Protein AF-A0A3A2Z561-F1 (afdb_monomer_lite)

pLDDT: mean 71.01, std 21.0, range [31.91, 98.44]

Structure (mmCIF, N/CA/C/O backbone):
data_AF-A0A3A2Z561-F1
#
_entry.id   AF-A0A3A2Z561-F1
#
loop_
_atom_site.group_PDB
_atom_site.id
_atom_site.type_symbol
_atom_site.label_atom_id
_atom_site.label_alt_id
_atom_site.label_comp_id
_atom_site.label_asym_id
_atom_site.label_entity_id
_atom_site.label_seq_id
_atom_site.pdbx_PDB_ins_code
_atom_site.Cartn_x
_atom_site.Cartn_y
_atom_site.Cartn_z
_atom_site.occupancy
_atom_site.B_iso_or_equiv
_atom_site.auth_seq_id
_atom_site.auth_comp_id
_atom_site.auth_asym_id
_atom_site.auth_atom_id
_atom_site.pdbx_PDB_model_num
ATOM 1 N N . MET A 1 1 ? -22.718 29.347 73.010 1.00 47.69 1 MET A N 1
ATOM 2 C CA . MET A 1 1 ? -23.600 29.916 71.977 1.00 47.69 1 MET A CA 1
ATOM 3 C C . MET A 1 1 ? -22.669 30.389 70.888 1.00 47.69 1 MET A C 1
ATOM 5 O O . MET A 1 1 ? -21.707 31.046 71.258 1.00 47.69 1 MET A O 1
ATOM 9 N N . GLU A 1 2 ? -22.924 29.950 69.649 1.00 48.81 2 GLU A N 1
ATOM 10 C CA . GLU A 1 2 ? -22.165 30.276 68.422 1.00 48.81 2 GLU A CA 1
ATOM 11 C C . GLU A 1 2 ? -20.767 29.603 68.394 1.00 48.81 2 GLU A C 1
ATOM 13 O O . GLU A 1 2 ? -20.064 29.576 69.391 1.00 48.81 2 GLU A O 1
ATOM 18 N N . ASP A 1 3 ? -20.340 28.844 67.384 1.00 44.88 3 ASP A N 1
ATOM 19 C CA . ASP A 1 3 ? -20.580 28.943 65.950 1.00 44.88 3 ASP A CA 1
ATOM 20 C C . ASP A 1 3 ? -20.851 27.570 65.320 1.00 44.88 3 ASP A C 1
ATOM 22 O O . ASP A 1 3 ? -20.056 26.630 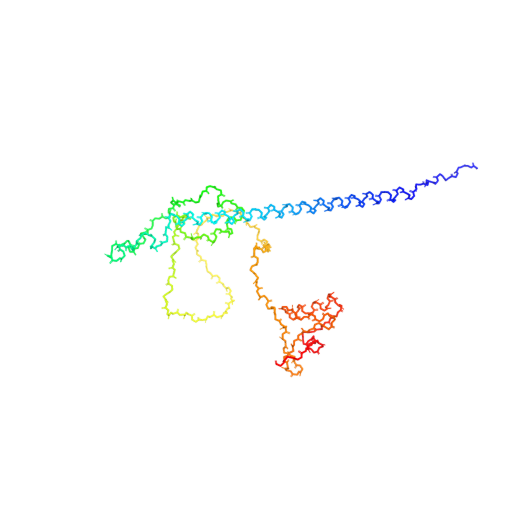65.402 1.00 44.88 3 ASP A O 1
ATOM 26 N N . ALA A 1 4 ? -22.009 27.471 64.674 1.00 50.28 4 ALA A N 1
ATOM 27 C CA . ALA A 1 4 ? -22.409 26.335 63.871 1.00 50.28 4 ALA A CA 1
ATOM 28 C C . ALA A 1 4 ? -21.692 26.376 62.514 1.00 50.28 4 ALA A C 1
ATOM 30 O O . ALA A 1 4 ? -21.847 27.313 61.738 1.00 50.28 4 ALA A O 1
ATOM 31 N N . GLU A 1 5 ? -20.926 25.321 62.245 1.00 51.75 5 GLU A N 1
ATOM 32 C CA . GLU A 1 5 ? -20.998 24.549 61.003 1.00 51.75 5 GLU A CA 1
ATOM 33 C C . GLU A 1 5 ? -21.245 25.375 59.725 1.00 51.75 5 GLU A C 1
ATOM 35 O O . GLU A 1 5 ? -22.331 25.384 59.144 1.00 51.75 5 GLU A O 1
ATOM 40 N N . MET A 1 6 ? -20.190 26.037 59.243 1.00 48.16 6 MET A N 1
ATOM 41 C CA . MET A 1 6 ? -20.135 26.601 57.894 1.00 48.16 6 MET A CA 1
ATOM 42 C C . MET A 1 6 ? -20.039 25.447 56.882 1.00 48.16 6 MET A C 1
ATOM 44 O O . MET A 1 6 ? -18.980 25.121 56.344 1.00 48.16 6 MET A O 1
ATOM 48 N N . ARG A 1 7 ? -21.162 24.754 56.684 1.00 50.62 7 ARG A N 1
ATOM 49 C CA . ARG A 1 7 ? -21.305 23.652 55.737 1.00 50.62 7 ARG A CA 1
ATOM 50 C C . ARG A 1 7 ? -21.268 24.243 54.332 1.00 50.62 7 ARG A C 1
ATOM 52 O O . ARG A 1 7 ? -22.223 24.867 53.878 1.00 50.62 7 ARG A O 1
ATOM 59 N N . GLN A 1 8 ? -20.122 24.088 53.677 1.00 52.84 8 GLN A N 1
ATOM 60 C CA . GLN A 1 8 ? -19.894 24.483 52.293 1.00 52.84 8 GLN A CA 1
ATOM 61 C C . GLN A 1 8 ? -20.957 23.840 51.395 1.00 52.84 8 GLN A C 1
ATOM 63 O O . GLN A 1 8 ? -20.946 22.635 51.151 1.00 52.84 8 GLN A O 1
ATOM 68 N N . VAL A 1 9 ? -21.892 24.651 50.905 1.00 52.12 9 VAL A N 1
ATOM 69 C CA . VAL A 1 9 ? -22.793 24.278 49.814 1.00 52.12 9 VAL A CA 1
ATOM 70 C C . VAL A 1 9 ? -22.017 24.485 48.512 1.00 52.12 9 VAL A C 1
ATOM 72 O O . VAL A 1 9 ? -22.242 25.445 47.778 1.00 52.12 9 VAL A O 1
ATOM 75 N N . GLU A 1 10 ? -21.033 23.625 48.240 1.00 56.44 10 GLU A N 1
ATOM 76 C CA . GLU A 1 10 ? -20.479 23.528 46.889 1.00 56.44 10 GLU A CA 1
ATOM 77 C C . GLU A 1 10 ? -21.526 22.863 45.991 1.00 56.44 10 GLU A C 1
ATOM 79 O O . GLU A 1 10 ? -21.980 21.743 46.214 1.00 56.44 10 GLU A O 1
ATOM 84 N N . SER A 1 11 ? -22.010 23.645 45.027 1.00 58.84 11 SER A N 1
ATOM 85 C CA . SER A 1 11 ? -23.238 23.384 44.284 1.00 58.84 11 SER A CA 1
ATOM 86 C C . SER A 1 11 ? -23.106 22.207 43.301 1.00 58.84 11 SER A C 1
ATOM 88 O O . SER A 1 11 ? -22.155 22.210 42.512 1.00 58.84 11 SER A O 1
ATOM 90 N N . PRO A 1 12 ? -24.111 21.314 43.198 1.00 62.38 12 PRO A N 1
ATOM 91 C CA . PRO A 1 12 ? -24.125 20.186 42.253 1.00 62.38 12 PRO A CA 1
ATOM 92 C C . PRO A 1 12 ? -24.027 20.612 40.776 1.00 62.38 12 PRO A C 1
ATOM 94 O O . PRO A 1 12 ? -23.633 19.824 39.926 1.00 62.38 12 PRO A O 1
ATOM 97 N N . VAL A 1 13 ? -24.336 21.876 40.464 1.00 64.50 13 VAL A N 1
ATOM 98 C CA . VAL A 1 13 ? -24.252 22.459 39.113 1.00 64.50 13 VAL A CA 1
ATOM 99 C C . VAL A 1 13 ? -22.813 22.479 38.581 1.00 64.50 13 VAL A C 1
ATOM 101 O O . VAL A 1 13 ? -22.586 22.160 37.418 1.00 64.50 13 VAL A O 1
ATOM 104 N N . ARG A 1 14 ? -21.825 22.768 39.440 1.00 72.12 14 ARG A N 1
ATOM 105 C CA . ARG A 1 14 ? -20.405 22.792 39.045 1.00 72.12 14 ARG A CA 1
ATOM 106 C C . ARG A 1 14 ? -19.889 21.408 38.660 1.00 72.12 14 ARG A C 1
ATOM 108 O O . ARG A 1 14 ? -19.040 21.300 37.781 1.00 72.12 14 ARG A O 1
ATOM 115 N N . ASP A 1 15 ? -20.425 20.370 39.290 1.00 80.06 15 ASP A N 1
ATOM 116 C CA . ASP A 1 15 ? -20.028 18.985 39.046 1.00 80.06 15 ASP A CA 1
ATOM 117 C C . ASP A 1 15 ? -20.589 18.473 37.706 1.00 80.06 15 ASP A C 1
ATOM 119 O O . ASP A 1 15 ? -19.896 17.805 36.937 1.00 80.06 15 ASP A O 1
ATOM 123 N N . VAL A 1 16 ? -21.811 18.891 37.345 1.00 86.50 16 VAL A N 1
ATOM 124 C CA . VAL A 1 16 ? -22.398 18.609 36.022 1.00 86.50 16 VAL A CA 1
ATOM 125 C C . VAL A 1 16 ? -21.623 19.313 34.905 1.00 86.50 16 VAL A C 1
ATOM 127 O O . VAL A 1 16 ? -21.340 18.701 33.872 1.00 86.50 16 VAL A O 1
ATOM 130 N N . ASP A 1 17 ? -21.231 20.572 35.109 1.00 90.44 17 ASP A N 1
ATOM 131 C CA . ASP A 1 17 ? -20.421 21.315 34.140 1.00 90.44 17 ASP A CA 1
ATOM 132 C C . ASP A 1 17 ? -19.013 20.719 33.997 1.00 90.44 17 ASP A C 1
ATOM 134 O O . ASP A 1 17 ? -18.519 20.568 32.877 1.00 90.44 17 ASP A O 1
ATOM 138 N N . ALA A 1 18 ? -18.388 20.293 35.099 1.00 91.38 18 ALA A N 1
ATOM 139 C CA . ALA A 1 18 ? -17.105 19.594 35.079 1.00 91.38 18 ALA A CA 1
ATOM 140 C C . ALA A 1 18 ? -17.196 18.245 34.343 1.00 91.38 18 ALA A C 1
ATOM 142 O O . ALA A 1 18 ? -16.365 17.953 33.479 1.00 91.38 18 ALA A O 1
ATOM 143 N N . ALA A 1 19 ? -18.240 17.453 34.603 1.00 92.38 19 ALA A N 1
ATOM 144 C CA . ALA A 1 19 ? -18.495 16.198 33.897 1.00 92.38 19 ALA A CA 1
ATOM 145 C C . ALA A 1 19 ? -18.749 16.424 32.397 1.00 92.38 19 ALA A C 1
ATOM 147 O O . ALA A 1 19 ? -18.248 15.676 31.549 1.00 92.38 19 ALA A O 1
ATOM 148 N N . ARG A 1 20 ? -19.475 17.491 32.041 1.00 94.12 20 ARG A N 1
ATOM 149 C CA . ARG A 1 20 ? -19.716 17.883 30.648 1.00 94.12 20 ARG A CA 1
ATOM 150 C C . ARG A 1 20 ? -18.426 18.307 29.950 1.00 94.12 20 ARG A C 1
ATOM 152 O O . ARG A 1 20 ? -18.174 17.854 28.834 1.00 94.12 20 ARG A O 1
ATOM 159 N N . LEU A 1 21 ? -17.590 19.119 30.598 1.00 95.88 21 LEU A N 1
ATOM 160 C CA . LEU A 1 21 ? -16.276 19.513 30.082 1.00 95.88 21 LEU A CA 1
ATOM 161 C C . LEU A 1 21 ? -15.362 18.301 29.892 1.00 95.88 21 LEU A C 1
ATOM 163 O O . LEU A 1 21 ? -14.702 18.194 28.858 1.00 95.88 21 LEU A O 1
ATOM 167 N N . GLN A 1 22 ? -15.369 17.354 30.833 1.00 95.56 22 GLN A N 1
ATOM 168 C CA . GLN A 1 22 ? -14.603 16.118 30.709 1.00 95.56 22 GLN A CA 1
ATOM 169 C C . GLN A 1 22 ? -15.107 15.252 29.550 1.00 95.56 22 GLN A C 1
ATOM 171 O O . GLN A 1 22 ? -14.302 14.703 28.799 1.00 95.56 22 GLN A O 1
ATOM 176 N N . SER A 1 23 ? -16.424 15.164 29.354 1.00 96.44 23 SER A N 1
ATOM 177 C CA . SER A 1 23 ? -17.020 14.454 28.220 1.00 96.44 23 SER A CA 1
ATOM 178 C C . SER A 1 23 ? -16.620 15.086 26.884 1.00 96.44 23 SER A C 1
ATOM 180 O O . SER A 1 23 ? -16.131 14.389 25.997 1.00 96.44 23 SER A O 1
ATOM 182 N N . ILE A 1 24 ? -16.710 16.416 26.762 1.00 97.44 24 ILE A N 1
ATOM 183 C CA . ILE A 1 24 ? -16.266 17.147 25.564 1.00 97.44 24 ILE A CA 1
ATOM 184 C C . ILE A 1 24 ? -14.773 16.913 25.320 1.00 97.44 24 ILE A C 1
ATOM 186 O O . ILE A 1 24 ? -14.376 16.603 24.198 1.00 97.44 24 ILE A O 1
ATOM 190 N N . ARG A 1 25 ? -13.943 16.998 26.365 1.00 97.44 25 ARG A N 1
ATOM 191 C CA . ARG A 1 25 ? -12.504 16.730 26.272 1.00 97.44 25 ARG A CA 1
ATOM 192 C C . ARG A 1 25 ? -12.230 15.310 25.781 1.00 97.44 25 ARG A C 1
ATOM 194 O O . ARG A 1 25 ? -11.401 15.130 24.892 1.00 97.44 25 ARG A O 1
ATOM 201 N N . ASN A 1 26 ? -12.947 14.320 26.311 1.00 97.81 26 ASN A N 1
ATOM 202 C CA . ASN A 1 26 ? -12.833 12.930 25.883 1.00 97.81 26 ASN A CA 1
ATOM 203 C C . ASN A 1 26 ? -13.223 12.777 24.408 1.00 97.81 26 ASN A C 1
ATOM 205 O O . ASN A 1 26 ? -12.473 12.174 23.645 1.00 97.81 26 ASN A O 1
ATOM 209 N N . VAL A 1 27 ? -14.340 13.371 23.977 1.00 98.06 27 VAL A N 1
ATOM 210 C CA . VAL A 1 27 ? -14.773 13.333 22.572 1.00 98.06 27 VAL A CA 1
ATOM 211 C C . VAL A 1 27 ? -13.713 13.957 21.670 1.00 98.06 27 VAL A C 1
ATOM 213 O O . VAL A 1 27 ? -13.250 13.298 20.743 1.00 98.06 27 VAL A O 1
ATOM 216 N N . VAL A 1 28 ? -13.252 15.172 21.971 1.00 98.19 28 VAL A N 1
ATOM 217 C CA . VAL A 1 28 ? -12.212 15.852 21.183 1.00 98.19 28 VAL A CA 1
ATOM 218 C C . VAL A 1 28 ? -10.942 15.004 21.107 1.00 98.19 28 VAL A C 1
ATOM 220 O O . VAL A 1 28 ? -10.397 14.803 20.023 1.00 98.19 28 VAL A O 1
ATOM 223 N N . GLN A 1 29 ? -10.502 14.429 22.227 1.00 98.12 29 GLN A N 1
ATOM 224 C CA . GLN A 1 29 ? -9.310 13.589 22.252 1.00 98.12 29 GLN A CA 1
ATOM 225 C C . GLN A 1 29 ? -9.480 12.304 21.433 1.00 98.12 29 GLN A C 1
ATOM 227 O O . GLN A 1 29 ? -8.559 11.914 20.712 1.00 98.12 29 GLN A O 1
ATOM 232 N N . THR A 1 30 ? -10.650 11.663 21.493 1.00 98.06 30 THR A N 1
ATOM 233 C CA . THR A 1 30 ? -10.938 10.479 20.669 1.00 98.06 30 THR A CA 1
ATOM 234 C C . THR A 1 30 ? -10.974 10.813 19.181 1.00 98.06 30 THR A C 1
ATOM 236 O O . THR A 1 30 ? -10.394 10.068 18.396 1.00 98.06 30 THR A O 1
ATOM 239 N N . GLN A 1 31 ? -11.565 11.948 18.791 1.00 98.31 31 GLN A N 1
ATOM 240 C CA . GLN A 1 31 ? -11.631 12.371 17.391 1.00 98.31 31 GLN A CA 1
ATOM 241 C C . GLN A 1 31 ? -10.248 12.707 16.831 1.00 98.31 31 GLN A C 1
ATOM 243 O O . GLN A 1 31 ? -9.894 12.228 15.760 1.00 98.31 31 GLN A O 1
ATOM 248 N N . ILE A 1 32 ? -9.418 13.440 17.580 1.00 98.31 32 ILE A N 1
ATOM 249 C CA . ILE A 1 32 ? -8.037 13.730 17.162 1.00 98.31 32 ILE A CA 1
ATOM 250 C C . ILE A 1 32 ? -7.222 12.435 17.058 1.00 98.31 32 ILE A C 1
ATOM 252 O O . ILE A 1 32 ? -6.492 12.238 16.091 1.00 98.31 32 ILE A O 1
ATOM 256 N N . SER A 1 33 ? -7.365 11.520 18.021 1.00 98.44 33 SER A N 1
ATOM 257 C CA . SER A 1 33 ? -6.664 10.229 17.985 1.00 98.44 33 SER A CA 1
ATOM 258 C C . SER A 1 33 ? -7.083 9.387 16.777 1.00 98.44 33 SER A C 1
ATOM 260 O O . SER A 1 33 ? -6.235 8.773 16.129 1.00 98.44 33 SER A O 1
ATOM 262 N N . LEU A 1 34 ? -8.380 9.376 16.452 1.00 98.31 34 LEU A N 1
ATOM 263 C CA . LEU A 1 34 ? -8.907 8.711 15.264 1.00 98.31 34 LEU A CA 1
ATOM 264 C C . LEU A 1 34 ? -8.340 9.334 13.986 1.00 98.31 34 LEU A C 1
ATOM 266 O O . LEU A 1 34 ? -7.858 8.600 13.126 1.00 98.31 34 LEU A O 1
ATOM 270 N N . GLU A 1 35 ? -8.338 10.662 13.885 1.00 98.44 35 GLU A N 1
ATOM 271 C CA . GLU A 1 35 ? -7.798 11.375 12.727 1.00 98.44 35 GLU A CA 1
ATOM 272 C C . GLU A 1 35 ? -6.314 11.051 12.523 1.00 98.44 35 GLU A C 1
ATOM 274 O O . GLU A 1 35 ? -5.897 10.701 11.421 1.00 98.44 35 GLU A O 1
ATOM 279 N N . ILE A 1 36 ? -5.520 11.040 13.598 1.00 98.25 36 ILE A N 1
ATOM 280 C CA . ILE A 1 36 ? -4.108 10.642 13.544 1.00 98.25 36 ILE A CA 1
ATOM 281 C C . ILE A 1 36 ? -3.968 9.215 12.994 1.00 98.25 36 ILE A C 1
ATOM 283 O O . ILE A 1 36 ? -3.137 8.976 12.114 1.00 98.25 36 ILE A O 1
ATOM 287 N N . LEU A 1 37 ? -4.767 8.256 13.473 1.00 98.38 37 LEU A N 1
ATOM 288 C CA . LEU A 1 37 ? -4.720 6.872 12.983 1.00 98.38 37 LEU A CA 1
ATOM 289 C C . LEU A 1 37 ? -5.088 6.772 11.498 1.00 98.38 37 LEU A C 1
ATOM 291 O O . LEU A 1 37 ? -4.430 6.047 10.746 1.00 98.38 37 LEU A O 1
ATOM 295 N N . LEU A 1 38 ? -6.117 7.502 11.067 1.00 98.25 38 LEU A N 1
ATOM 296 C CA . LEU A 1 38 ? -6.538 7.533 9.670 1.00 98.25 38 LEU A CA 1
ATOM 297 C C . LEU A 1 38 ? -5.474 8.174 8.778 1.00 98.25 38 LEU A C 1
ATOM 299 O O . LEU A 1 38 ? -5.199 7.635 7.709 1.00 98.25 38 LEU A O 1
ATOM 303 N N . LYS A 1 39 ? -4.794 9.227 9.240 1.00 98.44 39 LYS A N 1
ATOM 304 C CA . LYS A 1 39 ? -3.689 9.859 8.505 1.00 98.44 39 LYS A CA 1
ATOM 305 C C . LYS A 1 39 ? -2.490 8.936 8.340 1.00 98.44 39 LYS A C 1
ATOM 307 O O . LYS A 1 39 ? -1.950 8.828 7.243 1.00 98.44 39 LYS A O 1
ATOM 312 N N . HIS A 1 40 ? -2.118 8.183 9.375 1.00 98.25 40 HIS A N 1
ATOM 313 C CA . HIS A 1 40 ? -1.080 7.156 9.237 1.00 98.25 40 HIS A CA 1
ATOM 314 C C . HIS A 1 40 ? -1.490 6.063 8.243 1.00 98.25 40 HIS A C 1
ATOM 316 O O . HIS A 1 40 ? -0.657 5.582 7.476 1.00 98.25 40 HIS A O 1
ATOM 322 N N . LYS A 1 41 ? -2.772 5.670 8.231 1.00 97.69 41 LYS A N 1
ATOM 323 C CA . LYS A 1 41 ? -3.296 4.709 7.253 1.00 97.69 41 LYS A CA 1
ATOM 324 C C . LYS A 1 41 ? -3.263 5.273 5.830 1.00 97.69 41 LYS A C 1
ATOM 326 O O . LYS A 1 41 ? -2.886 4.544 4.919 1.00 97.69 41 LYS A O 1
ATOM 331 N N . GLU A 1 42 ? -3.637 6.533 5.643 1.00 97.94 42 GLU A N 1
ATOM 332 C CA . GLU A 1 42 ? -3.601 7.230 4.356 1.00 97.94 42 GLU A CA 1
ATOM 333 C C . GLU A 1 42 ? -2.173 7.299 3.807 1.00 97.94 42 GLU A C 1
ATOM 335 O O . GLU A 1 42 ? -1.925 6.802 2.711 1.00 97.94 42 GLU A O 1
ATOM 340 N N . LEU A 1 43 ? -1.217 7.790 4.606 1.00 97.06 43 LEU A N 1
ATOM 341 C CA . LEU A 1 43 ? 0.206 7.825 4.243 1.00 97.06 43 LEU A CA 1
ATOM 342 C C . LEU A 1 43 ? 0.718 6.439 3.840 1.00 97.06 43 LEU A C 1
ATOM 344 O O . LEU A 1 43 ? 1.358 6.277 2.805 1.00 97.06 43 LEU A O 1
ATOM 348 N N . ARG A 1 44 ? 0.348 5.412 4.611 1.00 96.62 44 ARG A N 1
ATOM 349 C CA . ARG A 1 44 ? 0.719 4.026 4.323 1.00 96.62 44 ARG A CA 1
ATOM 350 C C . ARG A 1 44 ? 0.210 3.547 2.960 1.00 96.62 44 ARG A C 1
ATOM 352 O O . ARG A 1 44 ? 0.920 2.817 2.270 1.00 96.62 44 ARG A O 1
ATOM 359 N N . LEU A 1 45 ? -1.028 3.892 2.610 1.00 96.62 45 LEU A N 1
ATOM 360 C CA . LEU A 1 45 ? -1.628 3.521 1.328 1.00 96.62 45 LEU A CA 1
ATOM 361 C C . LEU A 1 45 ? -0.965 4.277 0.176 1.00 96.62 45 LEU A C 1
ATOM 363 O O . LEU A 1 45 ? -0.666 3.663 -0.844 1.00 96.62 45 LEU A O 1
ATOM 367 N N . ILE A 1 46 ? -0.671 5.565 0.362 1.00 96.38 46 ILE A N 1
ATOM 368 C CA . ILE A 1 46 ? 0.045 6.381 -0.625 1.00 96.38 46 ILE A CA 1
ATOM 369 C C . ILE A 1 46 ? 1.416 5.769 -0.926 1.00 96.38 46 ILE A C 1
ATOM 371 O O . ILE A 1 46 ? 1.712 5.489 -2.085 1.00 96.38 46 ILE A O 1
ATOM 375 N N . ASP A 1 47 ? 2.214 5.460 0.098 1.00 94.75 47 ASP A N 1
ATOM 376 C CA . ASP A 1 47 ? 3.525 4.821 -0.077 1.00 94.75 47 ASP A CA 1
ATOM 377 C C . ASP A 1 47 ? 3.422 3.473 -0.810 1.00 94.75 47 ASP A C 1
ATOM 379 O O . ASP A 1 47 ? 4.293 3.100 -1.602 1.00 94.75 47 ASP A O 1
ATOM 383 N N . GLN A 1 48 ? 2.347 2.721 -0.558 1.00 95.81 48 GLN A N 1
ATOM 384 C CA . GLN A 1 48 ? 2.101 1.446 -1.217 1.00 95.81 48 GLN A CA 1
ATOM 385 C C . GLN A 1 48 ? 1.764 1.626 -2.707 1.00 95.81 48 GLN A C 1
ATOM 387 O O . GLN A 1 48 ? 2.259 0.851 -3.527 1.00 95.81 48 GLN A O 1
ATOM 392 N N . GLU A 1 49 ? 0.948 2.620 -3.066 1.00 95.94 49 GLU A N 1
ATOM 393 C CA . GLU A 1 49 ? 0.622 2.943 -4.464 1.00 95.94 49 GLU A CA 1
ATOM 394 C C . GLU A 1 49 ? 1.817 3.546 -5.216 1.00 95.94 49 GLU A C 1
ATOM 396 O O . GLU A 1 49 ? 2.055 3.199 -6.378 1.00 95.94 49 GLU A O 1
ATOM 401 N N . ILE A 1 50 ? 2.631 4.372 -4.549 1.00 94.56 50 ILE A N 1
ATOM 402 C CA . ILE A 1 50 ? 3.895 4.877 -5.101 1.00 94.56 50 ILE A CA 1
ATOM 403 C C . ILE A 1 50 ? 4.814 3.705 -5.443 1.00 94.56 50 ILE A C 1
ATOM 405 O O . ILE A 1 50 ? 5.306 3.633 -6.567 1.00 94.56 50 ILE A O 1
ATOM 409 N N . ALA A 1 51 ? 4.987 2.742 -4.534 1.00 93.81 51 ALA A N 1
ATOM 410 C CA . ALA A 1 51 ? 5.857 1.594 -4.780 1.00 93.81 51 ALA A CA 1
ATOM 411 C C . ALA A 1 51 ? 5.367 0.701 -5.937 1.00 93.81 51 ALA A C 1
ATOM 413 O O . ALA A 1 51 ? 6.182 0.196 -6.710 1.00 93.81 51 ALA A O 1
ATOM 414 N N . LYS A 1 52 ? 4.046 0.528 -6.109 1.00 94.81 52 LYS A N 1
ATOM 415 C CA . LYS A 1 52 ? 3.485 -0.162 -7.288 1.00 94.81 52 LYS A CA 1
ATOM 416 C C . LYS A 1 52 ? 3.802 0.586 -8.578 1.00 94.81 52 LYS A C 1
ATOM 418 O O . LYS A 1 52 ? 4.242 -0.025 -9.549 1.00 94.81 52 LYS A O 1
ATOM 423 N N . SER A 1 53 ? 3.588 1.899 -8.574 1.00 94.56 53 SER A N 1
ATOM 424 C CA . SER A 1 53 ? 3.826 2.759 -9.734 1.00 94.56 53 SER A CA 1
ATOM 425 C C . SER A 1 53 ? 5.305 2.739 -10.122 1.00 94.56 53 SER A C 1
ATOM 427 O O . SER A 1 53 ? 5.638 2.474 -11.274 1.00 94.56 53 SER A O 1
ATOM 429 N N . GLN A 1 54 ? 6.198 2.892 -9.143 1.00 93.69 54 GLN A N 1
ATOM 430 C CA . GLN A 1 54 ? 7.648 2.779 -9.301 1.00 93.69 54 GLN A CA 1
ATOM 431 C C . GLN A 1 54 ? 8.066 1.423 -9.880 1.00 93.69 54 GLN A C 1
ATOM 433 O O . GLN A 1 54 ? 8.820 1.389 -10.849 1.00 93.69 54 GLN A O 1
ATOM 438 N N . ALA A 1 55 ? 7.531 0.314 -9.359 1.00 92.62 55 ALA A N 1
ATOM 439 C CA . ALA A 1 55 ? 7.805 -1.015 -9.902 1.00 92.62 55 ALA A CA 1
ATOM 440 C C . ALA A 1 55 ? 7.289 -1.173 -11.344 1.00 92.62 55 ALA A C 1
ATOM 442 O O . ALA A 1 55 ? 7.978 -1.743 -12.184 1.00 92.62 55 ALA A O 1
ATOM 443 N N . SER A 1 56 ? 6.108 -0.640 -11.669 1.00 93.19 56 SER A N 1
ATOM 444 C CA . SER A 1 56 ? 5.570 -0.705 -13.034 1.00 93.19 56 SER A CA 1
ATOM 445 C C . SER A 1 56 ? 6.418 0.086 -14.038 1.00 93.19 56 SER A C 1
ATOM 447 O O . SER A 1 56 ? 6.707 -0.408 -15.126 1.00 93.19 56 SER A O 1
ATOM 449 N N . LEU A 1 57 ? 6.884 1.278 -13.656 1.00 93.31 57 LEU A N 1
ATOM 450 C CA . LEU A 1 57 ? 7.758 2.107 -14.486 1.00 93.31 57 LEU A CA 1
ATOM 451 C C . LEU A 1 57 ? 9.132 1.460 -14.667 1.00 93.31 57 LEU A C 1
ATOM 453 O O . LEU A 1 57 ? 9.667 1.459 -15.774 1.00 93.31 57 LEU A O 1
ATOM 457 N N . GLU A 1 58 ? 9.672 0.862 -13.606 1.00 91.94 58 GLU A N 1
ATOM 458 C CA . GLU A 1 58 ? 10.915 0.099 -13.677 1.00 91.94 58 GLU A CA 1
ATOM 459 C C . GLU A 1 58 ? 10.760 -1.116 -14.600 1.00 91.94 58 GLU A C 1
ATOM 461 O O . GLU A 1 58 ? 11.608 -1.340 -15.456 1.00 91.94 58 GLU A O 1
ATOM 466 N N . GLN A 1 59 ? 9.642 -1.841 -14.540 1.00 91.19 59 GLN A N 1
ATOM 467 C CA . GLN A 1 59 ? 9.373 -2.944 -15.463 1.00 91.19 59 GLN A CA 1
ATOM 468 C C . GLN A 1 59 ? 9.306 -2.474 -16.924 1.00 91.19 59 GLN A C 1
ATOM 470 O O . GLN A 1 59 ? 9.875 -3.118 -17.804 1.00 91.19 59 GLN A O 1
ATOM 475 N N . LEU A 1 60 ? 8.660 -1.336 -17.201 1.00 90.75 60 LEU A N 1
ATOM 476 C CA . LEU A 1 60 ? 8.635 -0.754 -18.548 1.00 90.75 60 LEU A CA 1
ATOM 477 C C . LEU A 1 60 ? 10.035 -0.346 -19.019 1.00 90.75 60 LEU A C 1
ATOM 479 O O . LEU A 1 60 ? 10.388 -0.591 -20.175 1.00 90.75 60 LEU A O 1
ATOM 483 N N . ARG A 1 61 ? 10.855 0.226 -18.130 1.00 90.12 61 ARG A N 1
ATOM 484 C CA . ARG A 1 61 ? 12.261 0.522 -18.418 1.00 90.12 61 ARG A CA 1
ATOM 485 C C . ARG A 1 61 ? 13.037 -0.758 -18.741 1.00 90.12 61 ARG A C 1
ATOM 487 O O . ARG A 1 61 ? 13.722 -0.794 -19.761 1.00 90.12 61 ARG A O 1
ATOM 494 N N . ARG A 1 62 ? 12.882 -1.817 -17.939 1.00 89.06 62 ARG A N 1
ATOM 495 C CA . ARG A 1 62 ? 13.513 -3.124 -18.180 1.00 89.06 62 ARG A CA 1
ATOM 496 C C . ARG A 1 62 ? 13.116 -3.699 -19.539 1.00 89.06 62 ARG A C 1
ATOM 498 O O . ARG A 1 62 ? 13.987 -4.121 -20.289 1.00 89.06 62 ARG A O 1
ATOM 505 N N . CYS A 1 63 ? 11.835 -3.626 -19.906 1.00 85.88 63 CYS A N 1
ATOM 506 C CA . CYS A 1 63 ? 11.338 -4.050 -21.221 1.00 85.88 63 CYS A CA 1
ATOM 507 C C . CYS A 1 63 ? 11.874 -3.199 -22.386 1.00 85.88 63 CYS A C 1
ATOM 509 O O . CYS A 1 63 ? 11.970 -3.689 -23.508 1.00 85.88 63 CYS A O 1
ATOM 511 N N . LYS A 1 64 ? 12.216 -1.926 -22.152 1.00 85.81 64 LYS A N 1
ATOM 512 C CA . LYS A 1 64 ? 12.863 -1.075 -23.162 1.00 85.81 64 LYS A CA 1
ATOM 513 C C . LYS A 1 64 ? 14.326 -1.471 -23.377 1.00 85.81 64 LYS A C 1
ATOM 515 O O . LYS A 1 64 ? 14.804 -1.445 -24.507 1.00 85.81 64 LYS A O 1
ATOM 520 N N . GLU A 1 65 ? 15.036 -1.811 -22.305 1.00 83.94 65 GLU A N 1
ATOM 521 C CA . GLU A 1 65 ? 16.453 -2.198 -22.354 1.00 83.94 65 GLU A CA 1
ATOM 522 C C . GLU A 1 65 ? 16.673 -3.668 -22.761 1.00 83.94 65 GLU A C 1
ATOM 524 O O . GLU A 1 65 ? 17.705 -4.006 -23.352 1.00 83.94 65 GLU A O 1
ATOM 529 N N . ILE A 1 66 ? 15.707 -4.538 -22.459 1.00 77.62 66 ILE A N 1
ATOM 530 C CA . ILE A 1 66 ? 15.623 -5.931 -22.903 1.00 77.62 66 ILE A CA 1
ATOM 531 C C . ILE A 1 66 ? 14.305 -6.085 -23.668 1.00 77.62 66 ILE A C 1
ATOM 533 O O . ILE A 1 66 ? 13.291 -6.481 -23.085 1.00 77.62 66 ILE A O 1
ATOM 537 N N . PRO A 1 67 ? 14.289 -5.741 -24.967 1.00 68.50 67 PRO A N 1
ATOM 538 C CA . PRO A 1 67 ? 13.104 -5.933 -25.785 1.00 68.50 67 PRO A CA 1
ATOM 539 C C . PRO A 1 67 ? 12.732 -7.418 -25.841 1.00 68.50 67 PRO A C 1
ATOM 541 O O . PRO A 1 67 ? 13.597 -8.298 -25.840 1.00 68.50 67 PRO A O 1
ATOM 544 N N . TYR A 1 68 ? 11.428 -7.700 -25.900 1.00 60.16 68 TYR A N 1
ATOM 545 C CA . TYR A 1 68 ? 10.918 -9.065 -26.004 1.00 60.16 68 TYR A CA 1
ATOM 546 C C . TYR A 1 68 ? 11.549 -9.772 -27.218 1.00 60.16 68 TYR A C 1
ATOM 548 O O . TYR A 1 68 ? 11.556 -9.183 -28.312 1.00 60.16 68 TYR A O 1
ATOM 556 N N . PRO A 1 69 ? 12.075 -11.004 -27.062 1.00 59.22 69 PRO A N 1
ATOM 557 C CA . PRO A 1 69 ? 12.692 -11.731 -28.164 1.00 59.22 69 PRO A CA 1
ATOM 558 C C . PRO A 1 69 ? 11.697 -11.853 -29.328 1.00 59.22 69 PRO A C 1
ATOM 560 O O . PRO A 1 69 ? 10.607 -12.393 -29.169 1.00 59.22 69 PRO A O 1
ATOM 563 N N . GLY A 1 70 ? 12.065 -11.302 -30.489 1.00 56.06 70 GLY A N 1
ATOM 564 C CA . GLY A 1 70 ? 11.233 -11.283 -31.702 1.00 56.06 70 GLY A CA 1
ATOM 565 C C . GLY A 1 70 ? 10.678 -9.914 -32.117 1.00 56.06 70 GLY A C 1
ATOM 566 O O . GLY A 1 70 ? 10.120 -9.802 -33.203 1.00 56.06 70 GLY A O 1
ATOM 567 N N . THR A 1 71 ? 10.856 -8.857 -31.315 1.00 58.00 71 THR A N 1
ATOM 568 C CA . THR A 1 71 ? 10.447 -7.484 -31.699 1.00 58.00 71 THR A CA 1
ATOM 569 C C . THR A 1 71 ? 11.429 -6.788 -32.649 1.00 58.00 71 THR A C 1
ATOM 571 O O . THR A 1 71 ? 11.030 -5.901 -33.399 1.00 58.00 71 THR A O 1
ATOM 574 N N . GLN A 1 72 ? 12.693 -7.216 -32.677 1.00 56.06 72 GLN A N 1
ATOM 575 C CA . GLN A 1 72 ? 13.709 -6.755 -33.628 1.00 56.06 72 GLN A CA 1
ATOM 576 C C . GLN A 1 72 ? 14.154 -7.922 -34.512 1.00 56.06 72 GLN A C 1
ATOM 578 O O . GLN A 1 72 ? 15.261 -8.427 -34.378 1.00 56.06 72 GLN A O 1
ATOM 583 N N . GLN A 1 73 ? 13.250 -8.360 -35.394 1.00 57.31 73 GLN A N 1
ATOM 584 C CA . GLN A 1 73 ? 13.463 -9.431 -36.375 1.00 57.31 73 GLN A CA 1
ATOM 585 C C . GLN A 1 73 ? 13.814 -10.809 -35.768 1.00 57.31 73 GLN A C 1
ATOM 587 O O . GLN A 1 73 ? 14.150 -10.965 -34.593 1.00 57.31 73 GLN A O 1
ATOM 592 N N . LEU A 1 74 ? 13.668 -11.860 -36.580 1.00 55.06 74 LEU A N 1
ATOM 593 C CA . LEU A 1 74 ? 14.139 -13.197 -36.226 1.00 55.06 74 LEU A CA 1
ATOM 594 C C . LEU A 1 74 ? 15.656 -13.105 -36.027 1.00 55.06 74 LEU A C 1
ATOM 596 O O . LEU A 1 74 ? 16.353 -12.649 -36.931 1.00 55.06 74 LEU A O 1
ATOM 600 N N . SER A 1 75 ? 16.173 -13.503 -34.862 1.00 55.50 75 SER A N 1
ATOM 601 C CA . SER A 1 75 ? 17.620 -13.517 -34.635 1.00 55.50 75 SER A CA 1
ATOM 602 C C . SER A 1 75 ? 18.264 -14.457 -35.659 1.00 55.50 75 SER A C 1
ATOM 604 O O . SER A 1 75 ? 18.196 -15.682 -35.533 1.00 55.50 75 SER A O 1
ATOM 606 N N . THR A 1 76 ? 18.859 -13.888 -36.707 1.00 60.41 76 THR A N 1
ATOM 607 C CA . THR A 1 76 ? 19.492 -14.636 -37.802 1.00 60.41 76 THR A CA 1
ATOM 608 C C . THR A 1 76 ? 20.639 -15.500 -37.287 1.00 60.41 76 THR A C 1
ATOM 610 O O . THR A 1 76 ? 20.877 -16.569 -37.832 1.00 60.41 76 THR A O 1
ATOM 613 N N . GLY A 1 77 ? 21.270 -15.123 -36.169 1.00 58.56 77 GLY A N 1
ATOM 614 C CA . GLY A 1 77 ? 22.270 -15.939 -35.473 1.00 58.56 77 GLY A CA 1
ATOM 615 C C . GLY A 1 77 ? 21.725 -17.261 -34.914 1.00 58.56 77 GLY A C 1
ATOM 616 O O . GLY A 1 77 ? 22.431 -18.263 -34.957 1.00 58.56 77 GLY A O 1
ATOM 617 N N . VAL A 1 78 ? 20.462 -17.313 -34.464 1.00 53.62 78 VAL A N 1
ATOM 618 C CA . VAL A 1 78 ? 19.815 -18.567 -34.013 1.00 53.62 78 VAL A CA 1
ATOM 619 C C . VAL A 1 78 ? 19.507 -19.477 -35.205 1.00 53.62 78 VAL A C 1
ATOM 621 O O . VAL A 1 78 ? 19.665 -20.690 -35.107 1.00 53.62 78 VAL A O 1
ATOM 624 N N . SER A 1 79 ? 19.130 -18.895 -36.349 1.00 60.53 79 SER A N 1
ATOM 625 C CA . SER A 1 79 ? 18.874 -19.647 -37.590 1.00 60.53 79 SER A CA 1
ATOM 626 C C . SER A 1 79 ? 20.164 -20.095 -38.296 1.00 60.53 79 SER A C 1
ATOM 628 O O . SER A 1 79 ? 20.172 -21.134 -38.946 1.00 60.53 79 SER A O 1
ATOM 630 N N . ASN A 1 80 ? 21.264 -19.355 -38.120 1.00 63.66 80 ASN A N 1
ATOM 631 C CA . ASN A 1 80 ? 22.573 -19.621 -38.728 1.00 63.66 80 ASN A CA 1
ATOM 632 C C . ASN A 1 80 ? 23.560 -20.328 -37.778 1.00 63.66 80 ASN A C 1
ATOM 634 O O . ASN A 1 80 ? 24.757 -20.367 -38.063 1.00 63.66 80 ASN A O 1
ATOM 638 N N . GLY A 1 81 ? 23.108 -20.824 -36.619 1.00 58.41 81 GLY A N 1
ATOM 639 C CA . GLY A 1 81 ? 23.958 -21.538 -35.651 1.00 58.41 81 GLY A CA 1
ATOM 640 C C . GLY A 1 81 ? 25.114 -20.713 -35.064 1.00 58.41 81 GLY A C 1
ATOM 641 O O . GLY A 1 81 ? 26.045 -21.269 -34.492 1.00 58.41 81 GLY A O 1
ATOM 642 N N . THR A 1 82 ? 25.068 -19.390 -35.207 1.00 60.69 82 THR A N 1
ATOM 643 C CA . THR A 1 82 ? 26.106 -18.426 -34.814 1.00 60.69 82 THR A CA 1
ATOM 644 C C . THR A 1 82 ? 25.482 -17.339 -33.939 1.00 60.69 82 THR A C 1
ATOM 646 O O . THR A 1 82 ? 25.513 -16.147 -34.224 1.00 60.69 82 THR A O 1
ATOM 649 N N . GLY A 1 83 ? 24.854 -17.774 -32.851 1.00 54.03 83 GLY A N 1
ATOM 650 C CA . GLY A 1 83 ? 24.550 -16.947 -31.687 1.00 54.03 83 GLY A CA 1
ATOM 651 C C . GLY A 1 83 ? 25.355 -17.463 -30.493 1.00 54.03 83 GLY A C 1
ATOM 652 O O . GLY A 1 83 ? 25.745 -18.632 -30.506 1.00 54.03 83 GLY A O 1
ATOM 653 N N . PRO A 1 84 ? 25.624 -16.651 -29.455 1.00 49.47 84 PRO A N 1
ATOM 654 C CA . PRO A 1 84 ? 26.291 -17.146 -28.257 1.00 49.47 84 PRO A CA 1
ATOM 655 C C . PRO A 1 84 ? 25.451 -18.285 -27.660 1.00 49.47 84 PRO A C 1
ATOM 657 O O . PRO A 1 84 ? 24.371 -18.048 -27.124 1.00 49.47 84 PRO A O 1
ATOM 660 N N . ALA A 1 85 ? 25.915 -19.529 -27.797 1.00 48.66 85 ALA A N 1
ATOM 661 C CA . ALA A 1 85 ? 25.164 -20.708 -27.363 1.00 48.66 85 ALA A CA 1
ATOM 662 C C . ALA A 1 85 ? 25.131 -20.856 -25.833 1.00 48.66 85 ALA A C 1
ATOM 664 O O . ALA A 1 85 ? 24.348 -21.634 -25.298 1.00 48.66 85 ALA A O 1
ATOM 665 N N . LEU A 1 86 ? 25.965 -20.105 -25.116 1.00 47.59 86 LEU A N 1
ATOM 666 C CA . LEU A 1 86 ? 26.063 -20.128 -23.666 1.00 47.59 86 LEU A CA 1
ATOM 667 C C . LEU A 1 86 ? 26.366 -18.709 -23.184 1.00 47.59 86 LEU A C 1
ATOM 669 O O . LEU A 1 86 ? 27.271 -18.054 -23.702 1.00 47.59 86 LEU A O 1
ATOM 673 N N . ARG A 1 87 ? 25.612 -18.233 -22.183 1.00 46.16 87 ARG A N 1
ATOM 674 C CA . ARG A 1 87 ? 26.006 -17.056 -21.398 1.00 46.16 87 ARG A CA 1
ATOM 675 C C . ARG A 1 87 ? 27.381 -17.378 -20.804 1.00 46.16 87 ARG A C 1
ATOM 677 O O . ARG A 1 87 ? 27.505 -18.353 -20.067 1.00 46.16 87 ARG A O 1
ATOM 684 N N . SER A 1 88 ? 28.413 -16.632 -21.195 1.00 42.41 88 SER A N 1
ATOM 685 C CA . SER A 1 88 ? 29.772 -16.846 -20.698 1.00 42.41 88 SER A CA 1
ATOM 686 C C . SER A 1 88 ? 29.796 -16.647 -19.186 1.00 42.41 88 SER A C 1
ATOM 688 O O . SER A 1 88 ? 29.286 -15.651 -18.677 1.00 42.41 88 SER A O 1
ATOM 690 N N . SER A 1 89 ? 30.354 -17.629 -18.493 1.00 54.53 89 SER A N 1
ATOM 691 C CA . SER A 1 89 ? 30.429 -17.696 -17.040 1.00 54.53 89 SER A CA 1
ATOM 692 C C . SER A 1 89 ? 31.533 -16.781 -16.480 1.00 54.53 89 SER A C 1
ATOM 694 O O . SER A 1 89 ? 32.594 -16.668 -17.097 1.00 54.53 89 SER A O 1
ATOM 696 N N . PHE A 1 90 ? 31.258 -16.225 -15.286 1.00 45.38 90 PHE A N 1
ATOM 697 C CA . PHE A 1 90 ? 32.135 -15.547 -14.303 1.00 45.38 90 PHE A CA 1
ATOM 698 C C . PHE A 1 90 ? 32.508 -14.061 -14.538 1.00 45.38 90 PHE A C 1
ATOM 700 O O . PHE A 1 90 ? 32.705 -13.666 -15.687 1.00 45.38 90 PHE A O 1
ATOM 707 N N . PRO A 1 91 ? 32.779 -13.239 -13.488 1.00 52.00 91 PRO A N 1
ATOM 708 C CA . PRO A 1 91 ? 32.336 -13.253 -12.083 1.00 52.00 91 PRO A CA 1
ATOM 709 C C . PRO A 1 91 ? 31.472 -12.014 -11.712 1.00 52.00 91 PRO A C 1
ATOM 711 O O . PRO A 1 91 ? 31.749 -10.900 -12.152 1.00 52.00 91 PRO A O 1
ATOM 714 N N . SER A 1 92 ? 30.444 -12.216 -10.879 1.00 64.75 92 SER A N 1
ATOM 715 C CA . SER A 1 92 ? 29.547 -11.249 -10.208 1.00 64.75 92 SER A CA 1
ATOM 716 C C . SER A 1 92 ? 29.743 -9.762 -10.558 1.00 64.75 92 SER A C 1
ATOM 718 O O . SER A 1 92 ? 30.403 -9.034 -9.804 1.00 64.75 92 SER A O 1
ATOM 720 N N . PRO A 1 93 ? 29.133 -9.254 -11.643 1.00 61.56 93 PRO A N 1
ATOM 721 C CA . PRO A 1 93 ? 29.223 -7.843 -11.949 1.00 61.56 93 PRO A CA 1
ATOM 722 C C . PRO A 1 93 ? 28.158 -7.071 -11.166 1.00 61.56 93 PRO A C 1
ATOM 724 O O . PRO A 1 93 ? 27.036 -7.541 -10.946 1.00 61.56 93 PRO A O 1
ATOM 727 N N . LEU A 1 94 ? 28.515 -5.848 -10.772 1.00 60.56 94 LEU A N 1
ATOM 728 C CA . LEU A 1 94 ? 27.535 -4.811 -10.465 1.00 60.56 94 LEU A CA 1
ATOM 729 C C . LEU A 1 94 ? 26.479 -4.766 -11.589 1.00 60.56 94 LEU A C 1
ATOM 731 O O . LEU A 1 94 ? 26.819 -5.028 -12.749 1.00 60.56 94 LEU A O 1
ATOM 735 N N . PRO A 1 95 ? 25.221 -4.421 -11.274 1.00 76.62 95 PRO A N 1
ATOM 736 C CA . PRO A 1 95 ? 24.194 -4.273 -12.297 1.00 76.62 95 PRO A CA 1
ATOM 737 C C . PRO A 1 95 ? 24.681 -3.317 -13.393 1.00 76.62 95 PRO A C 1
ATOM 739 O O . PRO A 1 95 ? 25.189 -2.232 -13.107 1.00 76.62 95 PRO A O 1
ATOM 742 N N . GLN A 1 96 ? 24.549 -3.731 -14.653 1.00 80.50 96 GLN A N 1
ATOM 743 C CA . GLN A 1 96 ? 24.931 -2.919 -15.812 1.00 80.50 96 GLN A CA 1
ATOM 744 C C . GLN A 1 96 ? 24.004 -1.711 -15.964 1.00 80.50 96 GLN A C 1
ATOM 746 O O . GLN A 1 96 ? 24.439 -0.633 -16.362 1.00 80.50 96 GLN A O 1
ATOM 751 N N . SER A 1 97 ? 22.727 -1.890 -15.629 1.00 82.50 97 SER A N 1
ATOM 752 C CA . SER A 1 97 ? 21.729 -0.828 -15.614 1.00 82.50 97 SER A CA 1
ATOM 753 C C . SER A 1 97 ? 20.905 -0.888 -14.328 1.00 82.50 97 SER A C 1
ATOM 755 O O . SER A 1 97 ? 19.770 -1.361 -14.334 1.00 82.50 97 SER A O 1
ATOM 757 N N . PRO A 1 98 ? 21.443 -0.396 -13.195 1.00 83.56 98 PRO A N 1
ATOM 758 C CA . PRO A 1 98 ? 20.686 -0.374 -11.952 1.00 83.56 98 PRO A CA 1
ATOM 759 C C . PRO A 1 98 ? 19.419 0.476 -12.090 1.00 83.56 98 PRO A C 1
ATOM 761 O O . PRO A 1 98 ? 19.341 1.413 -12.904 1.00 83.56 98 PRO A O 1
ATOM 764 N N . ALA A 1 99 ? 18.431 0.170 -11.250 1.00 84.94 99 ALA A N 1
ATOM 765 C CA . ALA A 1 99 ? 17.254 1.012 -11.091 1.00 84.94 99 ALA A CA 1
ATOM 766 C C . ALA A 1 99 ? 17.670 2.450 -10.709 1.00 84.94 99 ALA A C 1
ATOM 768 O O . ALA A 1 99 ? 18.699 2.642 -10.051 1.00 84.94 99 ALA A O 1
ATOM 769 N N . PRO A 1 100 ? 16.901 3.480 -11.107 1.00 85.31 100 PRO A N 1
ATOM 770 C CA . PRO A 1 100 ? 17.211 4.854 -10.742 1.00 85.31 100 PRO A CA 1
ATOM 771 C C . PRO A 1 100 ? 17.183 5.017 -9.221 1.00 85.31 100 PRO A C 1
ATOM 773 O O . PRO A 1 100 ? 16.429 4.336 -8.517 1.00 85.31 100 PRO A O 1
ATOM 776 N N . TRP A 1 101 ? 17.997 5.940 -8.713 1.00 80.81 101 TRP A N 1
ATOM 777 C CA . TRP A 1 101 ? 18.121 6.164 -7.276 1.00 80.81 101 TRP A CA 1
ATOM 778 C C . TRP A 1 101 ? 16.752 6.418 -6.621 1.00 80.81 101 TRP A C 1
ATOM 780 O O . TRP A 1 101 ? 15.933 7.178 -7.136 1.00 80.81 101 TRP A O 1
ATOM 790 N N . GLY A 1 102 ? 16.499 5.755 -5.490 1.00 79.44 102 GLY A N 1
ATOM 791 C CA . GLY A 1 102 ? 15.261 5.898 -4.717 1.00 79.44 102 GLY A CA 1
ATOM 792 C C . GLY A 1 102 ? 14.081 5.026 -5.172 1.00 79.44 102 GLY A C 1
ATOM 793 O O . GLY A 1 102 ? 13.147 4.842 -4.398 1.00 79.44 102 GLY A O 1
ATOM 794 N N . VAL A 1 103 ? 14.116 4.423 -6.368 1.00 81.94 103 VAL A N 1
ATOM 795 C CA . VAL A 1 103 ? 13.024 3.556 -6.871 1.00 81.94 103 VAL A CA 1
ATOM 796 C C . VAL A 1 103 ? 12.937 2.244 -6.081 1.00 81.94 103 VAL A C 1
ATOM 798 O O . VAL A 1 103 ? 11.848 1.755 -5.769 1.00 81.94 103 VAL A O 1
ATOM 801 N N . GLN A 1 104 ? 14.089 1.686 -5.704 1.00 77.94 104 GLN A N 1
ATOM 802 C CA . GLN A 1 104 ? 14.169 0.438 -4.938 1.00 77.94 104 GLN A CA 1
ATOM 803 C C . GLN A 1 104 ? 14.288 0.639 -3.415 1.00 77.94 104 GLN A C 1
ATOM 805 O O . GLN A 1 104 ? 14.185 -0.332 -2.667 1.00 77.94 104 GLN A O 1
ATOM 810 N N . GLU A 1 105 ? 14.413 1.884 -2.946 1.00 80.75 105 GLU A N 1
ATOM 811 C CA . GLU A 1 105 ? 14.719 2.218 -1.542 1.00 80.75 105 GLU A CA 1
ATOM 812 C C . GLU A 1 105 ? 13.477 2.535 -0.684 1.00 80.75 105 GLU A C 1
ATOM 814 O O . GLU A 1 105 ? 13.589 2.895 0.487 1.00 80.75 105 GLU A O 1
ATOM 819 N N . GLY A 1 106 ? 12.271 2.405 -1.242 1.00 86.12 106 GLY A N 1
ATOM 820 C CA . GLY A 1 106 ? 11.021 2.668 -0.532 1.00 86.12 106 GLY A CA 1
ATOM 821 C C . GLY A 1 106 ? 10.624 1.558 0.458 1.00 86.12 106 GLY A C 1
ATOM 822 O O . GLY A 1 106 ? 10.992 0.389 0.289 1.00 86.12 106 GLY A O 1
ATOM 823 N N . PRO A 1 107 ? 9.775 1.867 1.459 1.00 89.88 107 PRO A N 1
ATOM 824 C CA . PRO A 1 107 ? 9.353 0.913 2.494 1.00 89.88 107 PRO A CA 1
ATOM 825 C C . PRO A 1 107 ? 8.612 -0.309 1.927 1.00 89.88 107 PRO A C 1
ATOM 827 O O . PRO A 1 107 ? 8.654 -1.395 2.508 1.00 89.88 107 PRO A O 1
ATOM 830 N N . TYR A 1 108 ? 7.960 -0.147 0.772 1.00 92.56 108 TYR A N 1
ATOM 831 C CA . TYR A 1 108 ? 7.263 -1.217 0.055 1.00 92.56 108 TYR A CA 1
ATOM 832 C C . TYR A 1 108 ? 7.984 -1.677 -1.214 1.00 92.56 108 TYR A C 1
ATOM 834 O O . TYR A 1 108 ? 7.541 -2.654 -1.823 1.00 92.56 108 TYR A O 1
ATOM 842 N N . SER A 1 109 ? 9.099 -1.047 -1.599 1.00 88.31 109 SER A N 1
ATOM 843 C CA . SER A 1 109 ? 9.811 -1.366 -2.843 1.00 88.31 109 SER A CA 1
ATOM 844 C C . SER A 1 109 ? 10.254 -2.829 -2.875 1.00 88.31 109 SER A C 1
ATOM 846 O O . SER A 1 109 ? 9.995 -3.522 -3.853 1.00 88.31 109 SER A O 1
ATOM 848 N N . ARG A 1 110 ? 10.764 -3.373 -1.759 1.00 88.12 110 ARG A N 1
ATOM 849 C CA . ARG A 1 110 ? 11.106 -4.807 -1.642 1.00 88.12 110 ARG A CA 1
ATOM 850 C C . ARG A 1 110 ? 9.919 -5.746 -1.871 1.00 88.12 110 ARG A C 1
ATOM 852 O O . ARG A 1 110 ? 10.089 -6.827 -2.425 1.00 88.12 110 ARG A O 1
ATOM 859 N N . HIS A 1 111 ? 8.715 -5.363 -1.437 1.00 91.25 111 HIS A N 1
ATOM 860 C CA . HIS A 1 111 ? 7.528 -6.198 -1.627 1.00 91.25 111 HIS A CA 1
ATOM 861 C C . HIS A 1 111 ? 7.131 -6.275 -3.099 1.00 91.25 111 HIS A C 1
ATOM 863 O O . HIS A 1 111 ? 6.698 -7.337 -3.545 1.00 91.25 111 HIS A O 1
ATOM 869 N N . TYR A 1 112 ? 7.247 -5.165 -3.831 1.00 92.31 112 TYR A N 1
ATOM 870 C CA . TYR A 1 112 ? 6.854 -5.096 -5.236 1.00 92.31 112 TYR A CA 1
ATOM 871 C C . TYR A 1 112 ? 7.972 -5.472 -6.210 1.00 92.31 112 TYR A C 1
ATOM 873 O O . TYR A 1 112 ? 7.660 -5.904 -7.314 1.00 92.31 112 TYR A O 1
ATOM 881 N N . ALA A 1 113 ? 9.238 -5.440 -5.783 1.00 88.12 113 ALA A N 1
ATOM 882 C CA . ALA A 1 113 ? 10.384 -5.897 -6.571 1.00 88.12 113 ALA A CA 1
ATOM 883 C C . ALA A 1 113 ? 10.247 -7.352 -7.051 1.00 88.12 113 ALA A C 1
ATOM 885 O O . ALA A 1 113 ? 10.723 -7.683 -8.126 1.00 88.12 113 ALA A O 1
ATOM 886 N N . LYS A 1 114 ? 9.518 -8.209 -6.320 1.00 88.62 114 LYS A N 1
ATOM 887 C CA . LYS A 1 114 ? 9.234 -9.598 -6.738 1.00 88.62 114 LYS A CA 1
ATOM 888 C C . LYS A 1 114 ? 8.456 -9.726 -8.055 1.00 88.62 114 LYS A C 1
ATOM 890 O O . LYS A 1 114 ? 8.382 -10.821 -8.598 1.00 88.62 114 LYS A O 1
ATOM 895 N N . TRP A 1 115 ? 7.797 -8.654 -8.498 1.00 88.12 115 TRP A N 1
ATOM 896 C CA . TRP A 1 115 ? 7.051 -8.618 -9.757 1.00 88.12 115 TRP A CA 1
ATOM 897 C C . TRP A 1 115 ? 7.890 -8.090 -10.922 1.00 88.12 115 TRP A C 1
ATOM 899 O O . TRP A 1 115 ? 7.439 -8.157 -12.063 1.00 88.12 115 TRP A O 1
ATOM 909 N N . LEU A 1 116 ? 9.087 -7.565 -10.643 1.00 88.81 116 LEU A N 1
ATOM 910 C CA . LEU A 1 116 ? 10.056 -7.239 -11.679 1.00 88.81 116 LEU A CA 1
ATOM 911 C C . LEU A 1 116 ? 10.628 -8.540 -12.239 1.00 88.81 116 LEU A C 1
ATOM 913 O O . LEU A 1 116 ? 10.842 -9.497 -11.494 1.00 88.81 116 LEU A O 1
ATOM 917 N N . LEU A 1 117 ? 10.889 -8.571 -13.545 1.00 83.38 117 LEU A N 1
ATOM 918 C CA . LEU A 1 117 ? 11.611 -9.689 -14.152 1.00 83.38 117 LEU A CA 1
ATOM 919 C C . LEU A 1 117 ? 13.030 -9.742 -13.567 1.00 83.38 117 LEU A C 1
ATOM 921 O O . LEU A 1 117 ? 13.765 -8.765 -13.755 1.00 83.38 117 LEU A O 1
ATOM 925 N N . PRO A 1 118 ? 13.423 -10.840 -12.888 1.00 82.62 118 PRO A N 1
ATOM 926 C CA . PRO A 1 118 ? 14.785 -10.995 -12.400 1.00 82.62 118 PRO A CA 1
ATOM 927 C C . PRO A 1 118 ? 15.731 -11.084 -13.594 1.00 82.62 118 PRO A C 1
ATOM 929 O O . PRO A 1 118 ? 15.586 -11.977 -14.433 1.00 82.62 118 PRO A O 1
ATOM 932 N N . ASP A 1 119 ? 16.694 -10.172 -13.676 1.00 82.25 119 ASP A N 1
ATOM 933 C CA . ASP A 1 119 ? 17.753 -10.249 -14.679 1.00 82.25 119 ASP A CA 1
ATOM 934 C C . ASP A 1 119 ? 19.080 -9.777 -14.067 1.00 82.25 119 ASP A C 1
ATOM 936 O O . ASP A 1 119 ? 19.127 -8.682 -13.490 1.00 82.25 119 ASP A O 1
ATOM 940 N N . PRO A 1 120 ? 20.174 -10.547 -14.228 1.00 80.44 120 PRO A N 1
ATOM 941 C CA . PRO A 1 120 ? 21.502 -10.149 -13.766 1.00 80.44 120 PRO A CA 1
ATOM 942 C C . PRO A 1 120 ? 21.947 -8.763 -14.257 1.00 80.44 120 PRO A C 1
ATOM 944 O O . PRO A 1 120 ? 22.726 -8.095 -13.581 1.00 80.44 120 PRO A O 1
ATOM 947 N N . ARG A 1 121 ? 21.446 -8.292 -15.409 1.00 81.88 121 ARG A N 1
ATOM 948 C CA . ARG A 1 121 ? 21.750 -6.951 -15.932 1.00 81.88 121 ARG A CA 1
ATOM 949 C C . ARG A 1 121 ? 21.229 -5.822 -15.041 1.00 81.88 121 ARG A C 1
ATOM 951 O O . ARG A 1 121 ? 21.897 -4.792 -14.957 1.00 81.88 121 ARG A O 1
ATOM 958 N N . PHE A 1 122 ? 20.076 -6.007 -14.396 1.00 85.81 122 PHE A N 1
ATOM 959 C CA . PHE A 1 122 ? 19.425 -4.975 -13.576 1.00 85.81 122 PHE A CA 1
ATOM 960 C C . PHE A 1 122 ? 19.682 -5.150 -12.083 1.00 85.81 122 PHE A C 1
ATOM 962 O O . PHE A 1 122 ? 19.845 -4.161 -11.373 1.00 85.81 122 PHE A O 1
ATOM 969 N N . ASP A 1 123 ? 19.691 -6.396 -11.609 1.00 82.31 123 ASP A N 1
ATOM 970 C CA . ASP A 1 123 ? 19.750 -6.712 -10.179 1.00 82.31 123 ASP A CA 1
ATOM 971 C C . ASP A 1 123 ? 21.180 -7.062 -9.715 1.00 82.31 123 ASP A C 1
ATOM 973 O O . ASP A 1 123 ? 21.487 -6.965 -8.526 1.00 82.31 123 ASP A O 1
ATOM 977 N N . GLY A 1 124 ? 22.078 -7.396 -10.652 1.00 72.00 124 GLY A N 1
ATOM 978 C CA . GLY A 1 124 ? 23.431 -7.870 -10.357 1.00 72.00 124 GLY A CA 1
ATOM 979 C C . GLY A 1 124 ? 23.456 -9.285 -9.761 1.00 72.00 124 GLY A C 1
ATOM 980 O O . GLY A 1 124 ? 22.421 -9.881 -9.467 1.00 72.00 124 GLY A O 1
ATOM 981 N N . GLY A 1 125 ? 24.662 -9.828 -9.578 1.00 65.56 125 GLY A N 1
ATOM 982 C CA . GLY A 1 125 ? 24.880 -11.156 -8.986 1.00 65.56 125 GLY A CA 1
ATOM 983 C C . GLY A 1 125 ? 24.905 -12.319 -9.987 1.00 65.56 125 GLY A C 1
ATOM 984 O O . GLY A 1 125 ? 24.572 -12.173 -11.164 1.00 65.56 125 GLY A O 1
ATOM 985 N N . GLU A 1 126 ? 25.362 -13.484 -9.519 1.00 56.34 126 GLU A N 1
ATOM 986 C CA . GLU A 1 126 ? 25.411 -14.706 -10.328 1.00 56.34 126 GLU A CA 1
ATOM 987 C C . GLU A 1 126 ? 23.984 -15.186 -10.644 1.00 56.34 126 GLU A C 1
ATOM 989 O O . GLU A 1 126 ? 23.137 -15.208 -9.744 1.00 56.34 126 GLU A O 1
ATOM 994 N N . PRO A 1 127 ? 23.682 -15.597 -11.890 1.00 55.22 127 PRO A N 1
ATOM 995 C CA . PRO A 1 127 ? 22.441 -16.303 -12.156 1.00 55.22 127 PRO A CA 1
ATOM 996 C C . PRO A 1 127 ? 22.455 -17.591 -11.329 1.00 55.22 127 PRO A C 1
ATOM 998 O O . PRO A 1 127 ? 23.291 -18.462 -11.568 1.00 55.22 127 PRO A O 1
ATOM 1001 N N . GLU A 1 128 ? 21.541 -17.716 -10.363 1.00 50.75 128 GLU A N 1
ATOM 1002 C CA . GLU A 1 128 ? 21.275 -19.000 -9.707 1.00 50.75 128 GLU A CA 1
ATOM 1003 C C . GLU A 1 128 ? 21.143 -20.058 -10.811 1.00 50.75 128 GLU A C 1
ATOM 1005 O O . GLU A 1 128 ? 20.345 -19.856 -11.740 1.00 50.75 128 GLU A O 1
ATOM 1010 N N . PRO A 1 129 ? 21.943 -21.141 -10.787 1.00 47.56 129 PRO A N 1
ATOM 1011 C CA . PRO A 1 129 ? 21.862 -22.158 -11.812 1.00 47.56 129 PRO A CA 1
ATOM 1012 C C . PRO A 1 129 ? 20.445 -22.714 -11.769 1.00 47.56 129 PRO A C 1
ATOM 1014 O O . PRO A 1 129 ? 20.051 -23.396 -10.824 1.00 47.56 129 PRO A O 1
ATOM 1017 N N . VAL A 1 130 ? 19.658 -22.384 -12.792 1.00 48.84 130 VAL A N 1
ATOM 1018 C CA . VAL A 1 130 ? 18.329 -22.948 -12.984 1.00 48.84 130 VAL A CA 1
ATOM 1019 C C . VAL A 1 130 ? 18.538 -24.452 -13.074 1.00 48.84 130 VAL A C 1
ATOM 1021 O O . VAL A 1 130 ? 19.034 -24.958 -14.082 1.00 48.84 130 VAL A O 1
ATOM 1024 N N . VAL A 1 131 ? 18.219 -25.172 -11.998 1.00 43.09 131 VAL A N 1
ATOM 1025 C CA . VAL A 1 131 ? 18.209 -26.631 -12.003 1.00 43.09 131 VAL A CA 1
ATOM 1026 C C . VAL A 1 131 ? 17.081 -27.031 -12.943 1.00 43.09 131 VAL A C 1
ATOM 1028 O O . VAL A 1 131 ? 15.919 -27.135 -12.552 1.00 43.09 131 VAL A O 1
ATOM 1031 N N . PHE A 1 132 ? 17.418 -27.218 -14.216 1.00 43.50 132 PHE A N 1
ATOM 1032 C CA . PHE A 1 132 ? 16.562 -27.907 -15.160 1.00 43.50 132 PHE A CA 1
ATOM 1033 C C . PHE A 1 132 ? 16.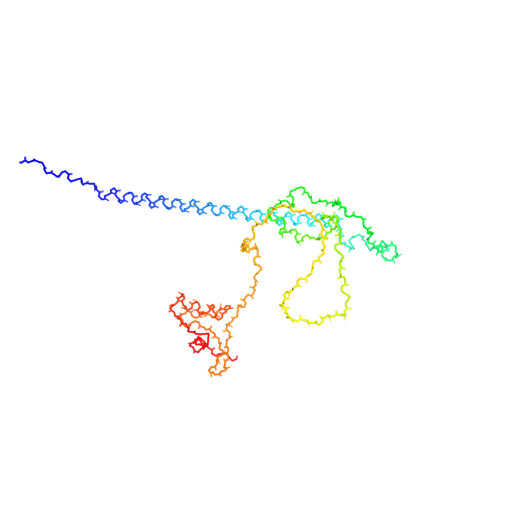424 -29.337 -14.650 1.00 43.50 132 PHE A C 1
ATOM 1035 O O . PHE A 1 132 ? 17.286 -30.186 -14.865 1.00 43.50 132 PHE A O 1
ATOM 1042 N N . THR A 1 133 ? 15.341 -29.604 -13.926 1.00 48.72 133 THR A N 1
ATOM 1043 C CA . THR A 1 133 ? 14.901 -30.982 -13.748 1.00 48.72 133 THR A CA 1
ATOM 1044 C C . THR A 1 133 ? 14.474 -31.473 -15.131 1.00 48.72 133 THR A C 1
ATOM 1046 O O . THR A 1 133 ? 13.601 -30.859 -15.751 1.00 48.72 133 THR A O 1
ATOM 1049 N N . PRO A 1 134 ? 15.111 -32.518 -15.688 1.00 39.88 134 PRO A N 1
ATOM 1050 C CA . PRO A 1 134 ? 14.696 -33.040 -16.976 1.00 39.88 134 PRO A CA 1
ATOM 1051 C C . PRO A 1 134 ? 13.256 -33.540 -16.852 1.00 39.88 134 PRO A C 1
ATOM 1053 O O . PRO A 1 134 ? 12.917 -34.304 -15.941 1.00 39.88 134 PRO A O 1
ATOM 1056 N N . VAL A 1 135 ? 12.407 -33.098 -17.780 1.00 46.12 135 VAL A N 1
ATOM 1057 C CA . VAL A 1 135 ? 11.059 -33.632 -17.982 1.00 46.12 135 VAL A CA 1
ATOM 1058 C C . VAL A 1 135 ? 11.155 -35.159 -18.058 1.00 46.12 135 VAL A C 1
ATOM 1060 O O . VAL A 1 135 ? 11.848 -35.696 -18.918 1.00 46.12 135 VAL A O 1
ATOM 1063 N N . GLY A 1 136 ? 10.482 -35.858 -17.138 1.00 52.50 136 GLY A N 1
ATOM 1064 C CA . GLY A 1 136 ? 10.306 -37.314 -17.213 1.00 52.50 136 GLY A CA 1
ATOM 1065 C C . GLY A 1 136 ? 10.695 -38.139 -15.985 1.00 52.50 136 GLY A C 1
ATOM 1066 O O . GLY A 1 136 ? 10.474 -39.346 -16.001 1.00 52.50 136 GLY A O 1
ATOM 1067 N N . LYS A 1 137 ? 11.220 -37.555 -14.900 1.00 40.72 137 LYS A N 1
ATOM 1068 C CA . LYS A 1 137 ? 11.449 -38.307 -13.650 1.00 40.72 137 LYS A CA 1
ATOM 1069 C C . LYS A 1 137 ? 10.872 -37.563 -12.453 1.00 40.72 137 LYS A C 1
ATOM 1071 O O . LYS A 1 137 ? 11.546 -36.7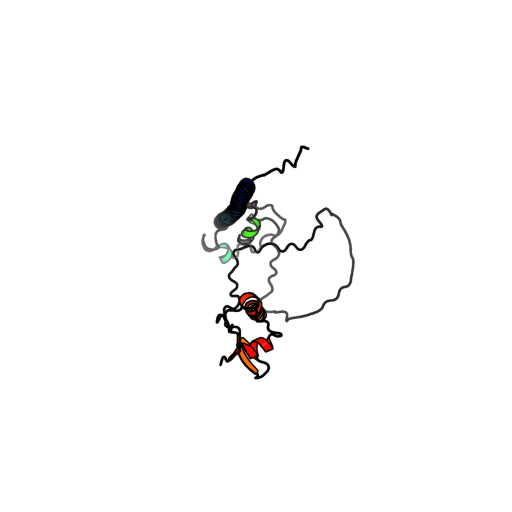62 -11.819 1.00 40.72 137 LYS A O 1
ATOM 1076 N N . SER A 1 138 ? 9.607 -37.837 -12.143 1.00 41.41 138 SER A N 1
ATOM 1077 C CA . SER A 1 138 ? 9.046 -37.509 -10.831 1.00 41.41 138 SER A CA 1
ATOM 1078 C C . SER A 1 138 ? 9.714 -38.407 -9.783 1.00 41.41 138 SER A C 1
ATOM 1080 O O . SER A 1 138 ? 9.594 -39.629 -9.901 1.00 41.41 138 SER A O 1
ATOM 1082 N N . PRO A 1 139 ? 10.397 -37.878 -8.751 1.00 39.91 139 PRO A N 1
ATOM 1083 C CA . PRO A 1 139 ? 10.671 -38.669 -7.570 1.00 39.91 139 PRO A CA 1
ATOM 1084 C C . PRO A 1 139 ? 9.376 -38.717 -6.765 1.00 39.91 139 PRO A C 1
ATOM 1086 O O . PRO A 1 139 ? 8.867 -37.707 -6.273 1.00 39.91 139 PRO A O 1
ATOM 1089 N N . MET A 1 140 ? 8.833 -39.926 -6.678 1.00 37.03 140 MET A N 1
ATOM 1090 C CA . MET A 1 140 ? 7.782 -40.302 -5.751 1.00 37.03 140 MET A CA 1
ATOM 1091 C C . MET A 1 140 ? 8.033 -39.743 -4.342 1.00 37.03 140 MET A C 1
ATOM 1093 O O . MET A 1 140 ? 9.148 -39.711 -3.831 1.00 37.03 140 MET A O 1
ATOM 1097 N N . LYS A 1 141 ? 6.919 -39.366 -3.720 1.00 44.78 141 LYS A N 1
ATOM 1098 C CA . LYS A 1 141 ? 6.704 -39.068 -2.302 1.00 44.78 141 LYS A CA 1
ATOM 1099 C C . LYS A 1 141 ? 7.653 -39.831 -1.361 1.00 44.78 141 LYS A C 1
ATOM 1101 O O . LYS A 1 141 ? 7.647 -41.058 -1.358 1.00 44.78 141 LYS A O 1
ATOM 1106 N N . PHE A 1 142 ? 8.272 -39.120 -0.417 1.00 31.91 142 PHE A N 1
ATOM 1107 C CA . PHE A 1 142 ? 8.470 -39.673 0.922 1.00 31.91 142 PHE A CA 1
ATOM 1108 C C . PHE A 1 142 ? 7.984 -38.681 1.977 1.00 31.91 142 PHE A C 1
ATOM 1110 O O . PHE A 1 142 ? 8.373 -37.515 2.016 1.00 31.91 142 PHE A O 1
ATOM 1117 N N . ARG A 1 143 ? 7.052 -39.163 2.795 1.00 40.53 143 ARG A N 1
ATOM 1118 C CA . ARG A 1 143 ? 6.485 -38.484 3.953 1.00 40.53 143 ARG A CA 1
ATOM 1119 C C . ARG A 1 143 ? 7.201 -39.021 5.192 1.00 40.53 143 ARG A C 1
ATOM 1121 O O . ARG A 1 143 ? 7.378 -40.228 5.296 1.00 40.53 143 ARG A O 1
ATOM 1128 N N . SER A 1 144 ? 7.436 -38.124 6.147 1.00 34.59 144 SER A N 1
ATOM 1129 C CA . SER A 1 144 ? 7.598 -38.380 7.589 1.00 34.59 144 SER A CA 1
ATOM 1130 C C . SER A 1 144 ? 8.994 -38.730 8.124 1.00 34.59 144 SER A C 1
ATOM 1132 O O . SER A 1 144 ? 9.552 -39.766 7.790 1.00 34.59 144 SER A O 1
ATOM 1134 N N . GLN A 1 145 ? 9.428 -37.898 9.085 1.00 34.97 145 GLN A N 1
ATOM 1135 C CA . GLN A 1 145 ? 9.991 -38.196 10.425 1.00 34.97 145 GLN A CA 1
ATOM 1136 C C . GLN A 1 145 ? 11.164 -37.243 10.733 1.00 34.97 145 GLN A C 1
ATOM 1138 O O . GLN A 1 145 ? 12.203 -37.292 10.096 1.00 34.97 145 GLN A O 1
ATOM 1143 N N . THR A 1 146 ? 10.985 -36.197 11.549 1.00 39.72 146 THR A N 1
ATOM 1144 C CA . THR A 1 146 ? 11.288 -36.196 13.001 1.00 39.72 146 THR A CA 1
ATOM 1145 C C . THR A 1 146 ? 12.372 -37.188 13.424 1.00 39.72 146 THR A C 1
ATOM 1147 O O . THR A 1 146 ? 12.048 -38.355 13.607 1.00 39.72 146 THR A O 1
ATOM 1150 N N . ARG A 1 147 ? 13.600 -36.699 13.667 1.00 34.19 147 ARG A N 1
ATOM 1151 C CA . ARG A 1 147 ? 14.456 -36.926 14.861 1.00 34.19 147 ARG A CA 1
ATOM 1152 C C . ARG A 1 147 ? 15.872 -36.406 14.563 1.00 34.19 147 ARG A C 1
ATOM 1154 O O . ARG A 1 147 ? 16.401 -36.663 13.491 1.00 34.19 147 ARG A O 1
ATOM 1161 N N . GLY A 1 148 ? 16.437 -35.612 15.475 1.00 32.75 148 GLY A N 1
ATOM 1162 C CA . GLY A 1 148 ? 17.772 -35.023 15.321 1.00 32.75 148 GLY A CA 1
ATOM 1163 C C . GLY A 1 148 ? 18.911 -36.030 15.483 1.00 32.75 148 GLY A C 1
ATOM 1164 O O . GLY A 1 148 ? 18.663 -37.132 15.959 1.00 32.75 148 GLY A O 1
ATOM 1165 N N . GLN A 1 149 ? 20.125 -35.629 15.087 1.00 33.22 149 GLN A N 1
ATOM 1166 C CA . GLN A 1 149 ? 21.381 -35.670 15.863 1.00 33.22 149 GLN A CA 1
ATOM 1167 C C . GLN A 1 149 ? 22.573 -35.327 14.929 1.00 33.22 149 GLN A C 1
ATOM 1169 O O . GLN A 1 149 ? 22.703 -35.911 13.862 1.00 33.22 149 GLN A O 1
ATOM 1174 N N . PHE A 1 150 ? 23.383 -34.352 15.361 1.00 33.38 150 PHE A N 1
ATOM 1175 C CA . PHE A 1 150 ? 24.824 -34.087 15.160 1.00 33.38 150 PHE A CA 1
ATOM 1176 C C . PHE A 1 150 ? 25.628 -34.718 14.000 1.00 33.38 150 PHE A C 1
ATOM 1178 O O . PHE A 1 150 ? 25.729 -35.935 13.904 1.00 33.38 150 PHE A O 1
ATOM 1185 N N . ALA A 1 151 ? 26.401 -33.867 13.306 1.00 34.97 151 ALA A N 1
ATOM 1186 C CA . ALA A 1 151 ? 27.863 -34.003 13.174 1.00 34.97 151 ALA A CA 1
ATOM 1187 C C . ALA A 1 151 ? 28.505 -32.677 12.700 1.00 34.97 151 ALA A C 1
ATOM 1189 O O . ALA A 1 151 ? 28.013 -32.035 11.774 1.00 34.97 151 ALA A O 1
ATOM 1190 N N . GLU A 1 152 ? 29.572 -32.274 13.392 1.00 35.34 152 GLU A N 1
ATOM 1191 C CA . GLU A 1 152 ? 30.399 -31.068 13.228 1.00 35.34 152 GLU A CA 1
ATOM 1192 C C . GLU A 1 152 ? 31.375 -31.118 12.036 1.00 35.34 152 GLU A C 1
ATOM 1194 O O . GLU A 1 152 ? 31.835 -32.185 11.638 1.00 35.34 152 GLU A O 1
ATOM 1199 N N . GLY A 1 153 ? 31.786 -29.934 11.563 1.00 35.22 153 GLY A N 1
ATOM 1200 C CA . GLY A 1 153 ? 33.025 -29.690 10.807 1.00 35.22 153 GLY A CA 1
ATOM 1201 C C . GLY A 1 153 ? 33.134 -28.217 10.352 1.00 35.22 153 GLY A C 1
ATOM 1202 O O . GLY A 1 153 ? 32.098 -27.634 10.046 1.00 35.22 153 GLY A O 1
ATOM 1203 N N . PRO A 1 154 ? 34.312 -27.554 10.377 1.00 38.62 154 PRO A N 1
ATOM 1204 C CA . PRO A 1 154 ? 34.403 -26.261 11.068 1.00 38.62 154 PRO A CA 1
ATOM 1205 C C . PRO A 1 154 ? 34.897 -25.049 10.230 1.00 38.62 154 PRO A C 1
ATOM 1207 O O . PRO A 1 154 ? 35.648 -25.202 9.276 1.00 38.62 154 PRO A O 1
ATOM 1210 N N . GLN A 1 155 ? 34.569 -23.848 10.746 1.00 36.66 155 GLN A N 1
ATOM 1211 C CA . GLN A 1 155 ? 35.223 -22.520 10.584 1.00 36.66 155 GLN A CA 1
ATOM 1212 C C . GLN A 1 155 ? 34.951 -21.758 9.260 1.00 36.66 155 GLN A C 1
ATOM 1214 O O . GLN A 1 155 ? 34.859 -22.363 8.208 1.00 36.66 155 GLN A O 1
ATOM 1219 N N . THR A 1 156 ? 34.760 -20.432 9.200 1.00 34.75 156 THR A N 1
ATOM 1220 C CA . THR A 1 156 ? 35.258 -19.316 10.021 1.00 34.75 156 THR A CA 1
ATOM 1221 C C . THR A 1 156 ? 34.255 -18.141 10.115 1.00 34.75 156 THR A C 1
ATOM 1223 O O . THR A 1 156 ? 33.334 -17.963 9.326 1.00 34.75 156 THR A O 1
ATOM 1226 N N . SER A 1 157 ? 34.478 -17.349 11.158 1.00 33.81 157 SER A N 1
ATOM 1227 C CA . SER A 1 157 ? 33.850 -16.121 11.659 1.00 33.81 157 SER A CA 1
ATOM 1228 C C . SER A 1 157 ? 33.363 -15.033 10.680 1.00 33.81 157 SER A C 1
ATOM 1230 O O . SER A 1 157 ? 34.139 -14.482 9.907 1.00 33.81 157 SER A O 1
ATOM 1232 N N . SER A 1 158 ? 32.148 -14.529 10.930 1.00 40.81 158 SER A N 1
ATOM 1233 C CA . SER A 1 158 ? 31.925 -13.119 11.329 1.00 40.81 158 SER A CA 1
ATOM 1234 C C . SER A 1 158 ? 30.516 -12.933 11.924 1.00 40.81 158 SER A C 1
ATOM 1236 O O . SER A 1 158 ? 29.510 -12.836 11.229 1.00 40.81 158 SER A O 1
ATOM 1238 N N . GLN A 1 159 ? 30.435 -12.916 13.259 1.00 38.78 159 GLN A N 1
ATOM 1239 C CA . GLN A 1 159 ? 29.244 -12.507 14.008 1.00 38.78 159 GLN A CA 1
ATOM 1240 C C . GLN A 1 159 ? 29.298 -11.010 14.322 1.00 38.78 159 GLN A C 1
ATOM 1242 O O . GLN A 1 159 ? 30.294 -10.541 14.863 1.00 38.78 159 GLN A O 1
ATOM 1247 N N . ALA A 1 160 ? 28.181 -10.316 14.094 1.00 37.03 160 ALA A N 1
ATOM 1248 C CA . ALA A 1 160 ? 27.473 -9.420 15.028 1.00 37.03 160 ALA A CA 1
ATOM 1249 C C . ALA A 1 160 ? 26.398 -8.672 14.208 1.00 37.03 160 ALA A C 1
ATOM 1251 O O . ALA A 1 160 ? 26.686 -8.223 13.112 1.00 37.03 160 ALA A O 1
ATOM 1252 N N . ARG A 1 161 ? 25.144 -8.446 14.605 1.00 36.28 161 ARG A N 1
ATOM 1253 C CA . ARG A 1 161 ? 24.419 -8.551 15.876 1.00 36.28 161 ARG A CA 1
ATOM 1254 C C . ARG A 1 161 ? 22.937 -8.323 15.513 1.00 36.28 161 ARG A C 1
ATOM 1256 O O . ARG A 1 161 ? 22.642 -7.258 14.990 1.00 36.28 161 ARG A O 1
ATOM 1263 N N . ALA A 1 162 ? 22.024 -9.262 15.790 1.00 37.44 162 ALA A N 1
ATOM 1264 C CA . ALA A 1 162 ? 20.586 -8.990 16.008 1.00 37.44 162 ALA A CA 1
ATOM 1265 C C . ALA A 1 162 ? 19.814 -10.276 16.377 1.00 37.44 162 ALA A C 1
ATOM 1267 O O . ALA A 1 162 ? 18.942 -10.748 15.651 1.00 37.44 162 ALA A O 1
ATOM 1268 N N . GLN A 1 163 ? 20.104 -10.850 17.546 1.00 42.41 163 GLN A N 1
ATOM 1269 C CA . GLN A 1 163 ? 19.167 -11.762 18.202 1.00 42.41 163 GLN A CA 1
ATOM 1270 C C . GLN A 1 163 ? 18.090 -10.947 18.923 1.00 42.41 163 GLN A C 1
ATOM 1272 O O . GLN A 1 163 ? 18.323 -10.473 20.030 1.00 42.41 163 GLN A O 1
ATOM 1277 N N . ARG A 1 164 ? 16.906 -10.835 18.310 1.00 41.62 164 ARG A N 1
ATOM 1278 C CA . ARG A 1 164 ? 15.598 -10.753 18.992 1.00 41.62 164 ARG A CA 1
ATOM 1279 C C . ARG A 1 164 ? 14.528 -11.390 18.097 1.00 41.62 164 ARG A C 1
ATOM 1281 O O . ARG A 1 164 ? 13.718 -10.704 17.489 1.00 41.62 164 ARG A O 1
ATOM 1288 N N . SER A 1 165 ? 14.530 -12.720 18.000 1.00 42.12 165 SER A N 1
ATOM 1289 C CA . SER A 1 165 ? 13.448 -13.471 17.343 1.00 42.12 165 SER A CA 1
ATOM 1290 C C . SER A 1 165 ? 12.269 -13.656 18.301 1.00 42.12 165 SER A C 1
ATOM 1292 O O . SER A 1 165 ? 12.033 -14.741 18.823 1.00 42.12 165 SER A O 1
ATOM 1294 N N . GLY A 1 166 ? 11.522 -12.578 18.536 1.00 44.50 166 GLY A N 1
ATOM 1295 C CA . GLY A 1 166 ? 10.111 -12.687 18.896 1.00 44.50 166 GLY A CA 1
ATOM 1296 C C . GLY A 1 166 ? 9.330 -12.967 17.615 1.00 44.50 166 GLY A C 1
ATOM 1297 O O . GLY A 1 166 ? 9.541 -12.299 16.606 1.00 44.50 166 GLY A O 1
ATOM 1298 N N . LYS A 1 167 ? 8.457 -13.976 17.618 1.00 47.94 167 LYS A N 1
ATOM 1299 C CA . LYS A 1 167 ? 7.624 -14.352 16.466 1.00 47.94 167 LYS A CA 1
ATOM 1300 C C . LYS A 1 167 ? 6.533 -13.292 16.261 1.00 47.94 167 LYS A C 1
ATOM 1302 O O . LYS A 1 167 ? 5.372 -13.499 16.598 1.00 47.94 167 LYS A O 1
ATOM 1307 N N . LEU A 1 168 ? 6.925 -12.125 15.755 1.00 45.62 168 LEU A N 1
ATOM 1308 C CA . LEU A 1 168 ? 6.006 -11.074 15.346 1.00 45.62 168 LEU A CA 1
ATOM 1309 C C . LEU A 1 168 ? 5.294 -11.570 14.089 1.00 45.62 168 LEU A C 1
ATOM 1311 O O . LEU A 1 168 ? 5.882 -11.655 13.012 1.00 45.62 168 LEU A O 1
ATOM 1315 N N . LYS A 1 169 ? 4.026 -11.954 14.241 1.00 50.12 169 LYS A N 1
ATOM 1316 C CA . LYS A 1 169 ? 3.129 -12.161 13.105 1.00 50.12 169 LYS A CA 1
ATOM 1317 C C . LYS A 1 169 ? 3.001 -10.808 12.410 1.00 50.12 169 LYS A C 1
ATOM 1319 O O . LYS A 1 169 ? 2.361 -9.906 12.945 1.00 50.12 169 LYS A O 1
ATOM 1324 N N . SER A 1 170 ? 3.656 -10.647 11.264 1.00 47.09 170 SER A N 1
ATOM 1325 C CA . SER A 1 170 ? 3.460 -9.471 10.427 1.00 47.09 170 SER A CA 1
ATOM 1326 C C . SER A 1 170 ? 1.978 -9.366 10.061 1.00 47.09 170 SER A C 1
ATOM 1328 O O . SER A 1 170 ? 1.314 -10.367 9.778 1.00 47.09 170 SER A O 1
ATOM 1330 N N . LEU A 1 171 ? 1.445 -8.145 10.114 1.00 51.03 171 LEU A N 1
ATOM 1331 C CA . LEU A 1 171 ? 0.119 -7.849 9.580 1.00 51.03 171 LEU A CA 1
ATOM 1332 C C . LEU A 1 171 ? 0.080 -8.324 8.117 1.00 51.03 171 LEU A C 1
ATOM 1334 O O . LEU A 1 171 ? 1.058 -8.085 7.398 1.00 51.03 171 LEU A O 1
ATOM 1338 N N . PRO A 1 172 ? -0.996 -8.997 7.666 1.00 49.12 172 PRO A N 1
ATOM 1339 C CA . PRO A 1 172 ? -1.088 -9.466 6.292 1.00 49.12 172 PRO A CA 1
ATOM 1340 C C . PRO A 1 172 ? -0.819 -8.310 5.328 1.00 49.12 172 PRO A C 1
ATOM 1342 O O . PRO A 1 172 ? -1.427 -7.246 5.447 1.00 49.12 172 PRO A O 1
ATOM 1345 N N . ALA A 1 173 ? 0.091 -8.518 4.378 1.00 54.50 173 ALA A N 1
ATOM 1346 C CA . ALA A 1 173 ? 0.256 -7.611 3.253 1.00 54.50 173 ALA A CA 1
ATOM 1347 C C . ALA A 1 173 ? -1.027 -7.685 2.408 1.00 54.50 173 ALA A C 1
ATOM 1349 O O . ALA A 1 173 ? -1.199 -8.613 1.624 1.00 54.50 173 ALA A O 1
ATOM 1350 N N . GLY A 1 174 ? -1.974 -6.774 2.639 1.00 50.16 174 GLY A N 1
ATOM 1351 C CA . GLY A 1 174 ? -3.153 -6.626 1.785 1.00 50.16 174 GLY A CA 1
ATOM 1352 C C . GLY A 1 174 ? -2.754 -5.855 0.522 1.00 50.16 174 GLY A C 1
ATOM 1353 O O . GLY A 1 174 ? -2.070 -4.845 0.648 1.00 50.16 174 GLY A O 1
ATOM 1354 N N . TYR A 1 175 ? -3.065 -6.235 -0.717 1.00 43.19 175 TYR A N 1
ATOM 1355 C CA . TYR A 1 175 ? -4.136 -7.074 -1.260 1.00 43.19 175 TYR A CA 1
ATOM 1356 C C . TYR A 1 175 ? -4.166 -8.518 -0.754 1.00 43.19 175 TYR A C 1
ATOM 1358 O O . TYR A 1 175 ? -3.373 -9.371 -1.151 1.00 43.19 175 TYR A O 1
ATOM 1366 N N . GLY A 1 176 ? -5.155 -8.807 0.094 1.00 44.75 176 GLY A N 1
ATOM 1367 C CA . GLY A 1 176 ? -5.590 -10.177 0.276 1.00 44.75 176 GLY A CA 1
ATOM 1368 C C . GLY A 1 176 ? -6.201 -10.602 -1.045 1.00 44.75 176 GLY A C 1
ATOM 1369 O O . GLY A 1 176 ? -7.266 -10.109 -1.401 1.00 44.75 176 GLY A O 1
ATOM 1370 N N . GLN A 1 177 ? -5.528 -11.496 -1.769 1.00 46.31 177 GLN A N 1
ATOM 1371 C CA . GLN A 1 177 ? -6.223 -12.377 -2.700 1.00 46.31 177 GLN A CA 1
ATOM 1372 C C . GLN A 1 177 ? -7.466 -12.874 -1.956 1.00 46.31 177 GLN A C 1
ATOM 1374 O O . GLN A 1 177 ? -7.294 -13.393 -0.839 1.00 46.31 177 GLN A O 1
ATOM 1379 N N . PRO A 1 178 ? -8.689 -12.677 -2.480 1.00 46.22 178 PRO A N 1
ATOM 1380 C CA . PRO A 1 178 ? -9.845 -13.377 -1.967 1.00 46.22 178 PRO A CA 1
ATOM 1381 C C . PRO A 1 178 ? -9.512 -14.859 -2.099 1.00 46.22 178 PRO A C 1
ATOM 1383 O O . PRO A 1 178 ? -9.658 -15.467 -3.150 1.00 46.22 178 PRO A O 1
ATOM 1386 N N . LYS A 1 179 ? -8.965 -15.455 -1.036 1.00 47.31 179 LYS A N 1
ATOM 1387 C CA . LYS A 1 179 ? -9.069 -16.891 -0.876 1.00 47.31 179 LYS A CA 1
ATOM 1388 C C . LYS A 1 179 ? -10.572 -17.087 -0.870 1.00 47.31 179 LYS A C 1
ATOM 1390 O O . LYS A 1 179 ? -11.209 -16.626 0.079 1.00 47.31 179 LYS A O 1
ATOM 1395 N N . GLU A 1 180 ? -11.106 -17.690 -1.924 1.00 49.84 180 GLU A N 1
ATOM 1396 C CA . GLU A 1 180 ? -12.414 -18.331 -1.927 1.00 49.84 180 GLU A CA 1
ATOM 1397 C C . GLU A 1 180 ? -12.396 -19.359 -0.792 1.00 49.84 180 GLU A C 1
ATOM 1399 O O . GLU A 1 180 ? -12.115 -20.544 -0.948 1.00 49.84 180 GLU A O 1
ATOM 1404 N N . LYS A 1 181 ? -12.552 -18.865 0.433 1.00 50.50 181 LYS A N 1
ATOM 1405 C CA . LYS A 1 181 ? -12.690 -19.666 1.631 1.00 50.50 181 LYS A CA 1
ATOM 1406 C C . LYS A 1 181 ? -14.130 -20.127 1.576 1.00 50.50 181 LYS A C 1
ATOM 1408 O O . LYS A 1 181 ? -14.981 -19.437 2.118 1.00 50.50 181 LYS A O 1
ATOM 1413 N N . ALA A 1 182 ? -14.359 -21.229 0.866 1.00 54.09 182 ALA A N 1
ATOM 1414 C CA . ALA A 1 182 ? -15.555 -22.055 0.948 1.00 54.09 182 ALA A CA 1
ATOM 1415 C C . ALA A 1 182 ? -16.826 -21.245 1.263 1.00 54.09 182 ALA A C 1
ATOM 1417 O O . ALA A 1 182 ? -17.390 -21.356 2.349 1.00 54.09 182 ALA A O 1
ATOM 1418 N N . THR A 1 183 ? -17.264 -20.403 0.324 1.00 50.72 183 THR A N 1
ATOM 1419 C CA . THR A 1 183 ? -18.602 -19.790 0.355 1.00 50.72 183 THR A CA 1
ATOM 1420 C C . THR A 1 183 ? -19.614 -20.846 -0.081 1.00 50.72 183 THR A C 1
ATOM 1422 O O . THR A 1 183 ? -20.297 -20.717 -1.089 1.00 50.72 183 THR A O 1
ATOM 1425 N N . GLY A 1 184 ? -19.614 -21.964 0.637 1.00 60.44 184 GLY A N 1
ATOM 1426 C CA . GLY A 1 184 ? -20.464 -23.109 0.386 1.00 60.44 184 GLY A CA 1
ATOM 1427 C C . GLY A 1 184 ? -21.252 -23.441 1.646 1.00 60.44 184 GLY A C 1
ATOM 1428 O O . GLY A 1 184 ? -20.762 -23.201 2.753 1.00 60.44 184 GLY A O 1
ATOM 1429 N N . PRO A 1 185 ? -22.470 -23.981 1.501 1.00 63.16 185 PRO A N 1
ATOM 1430 C CA . PRO A 1 185 ? -23.208 -24.534 2.623 1.00 63.16 185 PRO A CA 1
ATOM 1431 C C . PRO A 1 185 ? -22.333 -25.560 3.345 1.00 63.16 185 PRO A C 1
ATOM 1433 O O . PRO A 1 185 ? -21.753 -26.449 2.721 1.00 63.16 185 PRO A O 1
ATOM 1436 N N . MET A 1 186 ? -22.202 -25.424 4.660 1.00 70.25 186 MET A N 1
ATOM 1437 C CA . MET A 1 186 ? -21.365 -26.339 5.420 1.00 70.25 186 MET A CA 1
ATOM 1438 C C . MET A 1 186 ? -22.065 -27.675 5.620 1.00 70.25 186 MET A C 1
ATOM 1440 O O . MET A 1 186 ? -22.995 -27.767 6.418 1.00 70.25 186 MET A O 1
ATOM 1444 N N . ILE A 1 187 ? -21.575 -28.695 4.921 1.00 73.44 187 ILE A N 1
ATOM 1445 C CA . ILE A 1 187 ? -22.104 -30.057 4.966 1.00 73.44 187 ILE A CA 1
ATOM 1446 C C . ILE A 1 187 ? -21.247 -30.898 5.915 1.00 73.44 187 ILE A C 1
ATOM 1448 O O . ILE A 1 187 ? -20.031 -31.006 5.743 1.00 73.44 187 ILE A O 1
ATOM 1452 N N . ILE A 1 188 ? -21.880 -31.507 6.914 1.00 78.00 188 ILE A N 1
ATOM 1453 C CA . ILE A 1 188 ? -21.258 -32.440 7.857 1.00 78.00 188 ILE A CA 1
ATOM 1454 C C . ILE A 1 188 ? -22.046 -33.750 7.819 1.00 78.00 188 ILE A C 1
ATOM 1456 O O . ILE A 1 188 ? -23.265 -33.750 7.676 1.00 78.00 188 ILE A O 1
ATOM 1460 N N . LYS A 1 189 ? -21.355 -34.888 7.925 1.00 76.38 189 LYS A N 1
ATOM 1461 C CA . LYS A 1 189 ? -22.017 -36.189 8.075 1.00 76.38 189 LYS A CA 1
ATOM 1462 C C . LYS A 1 189 ? -22.454 -36.369 9.519 1.00 76.38 189 LYS A C 1
ATOM 1464 O O . LYS A 1 189 ? -21.615 -36.392 10.418 1.00 76.38 189 LYS A O 1
ATOM 1469 N N . ARG A 1 190 ? -23.757 -36.508 9.725 1.00 78.19 190 ARG A N 1
ATOM 1470 C CA . ARG A 1 190 ? -24.356 -36.753 11.029 1.00 78.19 190 ARG A CA 1
ATOM 1471 C C . ARG A 1 190 ? -24.053 -38.192 11.452 1.00 78.19 190 ARG A C 1
ATOM 1473 O O . ARG A 1 190 ? -24.318 -39.121 10.694 1.00 78.19 190 ARG A O 1
ATOM 1480 N N . LYS A 1 191 ? -23.464 -38.394 12.633 1.00 73.50 191 LYS A N 1
ATOM 1481 C CA . LYS A 1 191 ? -23.068 -39.738 13.097 1.00 73.50 191 LYS A CA 1
ATOM 1482 C C . LYS A 1 191 ? -24.239 -40.611 13.548 1.00 73.50 191 LYS A C 1
ATOM 1484 O O . LYS A 1 191 ? -24.082 -41.825 13.531 1.00 73.50 191 LYS A O 1
ATOM 1489 N N . SER A 1 192 ? -25.366 -40.014 13.937 1.00 71.25 192 SER A N 1
ATOM 1490 C CA . SER A 1 192 ? -26.579 -40.735 14.346 1.00 71.25 192 SER A CA 1
ATOM 1491 C C . SER A 1 192 ? -27.177 -41.535 13.186 1.00 71.25 192 SER A C 1
ATOM 1493 O O . SER A 1 192 ? -27.364 -42.739 13.313 1.00 71.25 192 SER A O 1
ATOM 1495 N N . ASP A 1 193 ? -27.350 -40.887 12.030 1.00 73.12 193 ASP A N 1
ATOM 1496 C CA . ASP A 1 193 ? -28.069 -41.472 10.886 1.00 73.12 193 ASP A CA 1
ATOM 1497 C C . ASP A 1 193 ? -27.203 -41.642 9.621 1.00 73.12 193 ASP A C 1
ATOM 1499 O O . ASP A 1 193 ? -27.689 -42.064 8.575 1.00 73.12 193 ASP A O 1
ATOM 1503 N N . GLY A 1 194 ? -25.922 -41.259 9.659 1.00 73.38 194 GLY A N 1
ATOM 1504 C CA . GLY A 1 194 ? -24.998 -41.318 8.514 1.00 73.38 194 GLY A CA 1
ATOM 1505 C C . GLY A 1 194 ? -25.275 -40.306 7.389 1.00 73.38 194 GLY A C 1
ATOM 1506 O O . GLY A 1 194 ? -24.471 -40.193 6.460 1.00 73.38 194 GLY A O 1
ATOM 1507 N N . ALA A 1 195 ? -26.376 -39.556 7.478 1.00 74.69 195 ALA A N 1
ATOM 1508 C CA . ALA A 1 195 ? -26.819 -38.591 6.478 1.00 74.69 195 ALA A CA 1
ATOM 1509 C C . ALA A 1 195 ? -25.932 -37.335 6.420 1.00 74.69 195 ALA A C 1
ATOM 1511 O O . ALA A 1 195 ? -25.417 -36.854 7.435 1.00 74.69 195 ALA A O 1
ATOM 1512 N N . THR A 1 196 ? -25.771 -36.776 5.222 1.00 81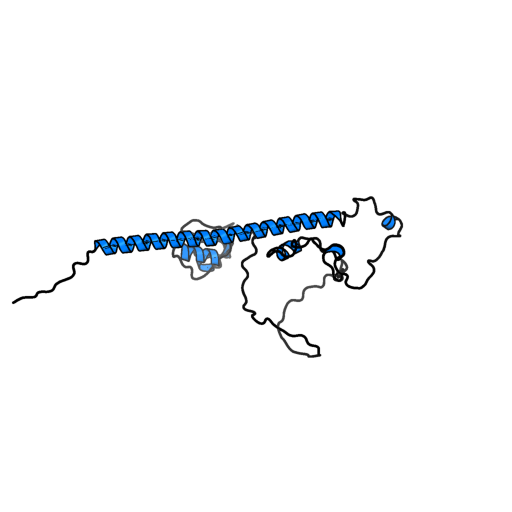.50 196 THR A N 1
ATOM 1513 C CA . THR A 1 196 ? -25.146 -35.469 4.996 1.00 81.50 196 THR A CA 1
ATOM 1514 C C . THR A 1 196 ? -26.132 -34.357 5.329 1.00 81.50 196 THR A C 1
ATOM 1516 O O . THR A 1 196 ? -27.170 -34.224 4.688 1.00 81.50 196 THR A O 1
ATOM 1519 N N . VAL A 1 197 ? -25.805 -33.549 6.336 1.00 81.94 197 VAL A N 1
ATOM 1520 C CA . VAL A 1 197 ? -26.641 -32.427 6.771 1.00 81.94 197 VAL A CA 1
ATOM 1521 C C . VAL A 1 197 ? -25.907 -31.106 6.581 1.00 81.94 197 VAL A C 1
ATOM 1523 O O . VAL A 1 197 ? -24.707 -30.999 6.848 1.00 81.94 197 VAL A O 1
ATOM 1526 N N . LYS A 1 198 ? -26.628 -30.088 6.117 1.00 87.31 198 LYS A N 1
ATOM 1527 C CA . LYS A 1 198 ? -26.165 -28.704 6.056 1.00 87.31 198 LYS A CA 1
ATOM 1528 C C . LYS A 1 198 ? -26.479 -28.014 7.374 1.00 87.31 198 LYS A C 1
ATOM 1530 O O . LYS A 1 198 ? -27.614 -28.040 7.835 1.00 87.31 198 LYS A O 1
ATOM 1535 N N . LEU A 1 199 ? -25.483 -27.355 7.959 1.00 86.12 199 LEU A N 1
ATOM 1536 C CA . LEU A 1 199 ? -25.682 -26.565 9.172 1.00 86.12 199 LEU A CA 1
ATOM 1537 C C . LEU A 1 199 ? -26.311 -25.207 8.846 1.00 86.12 199 LEU A C 1
ATOM 1539 O O . LEU A 1 199 ? -25.707 -24.390 8.142 1.00 86.12 199 LEU A O 1
ATOM 1543 N N . VAL A 1 200 ? -27.493 -24.955 9.408 1.00 88.06 200 VAL A N 1
ATOM 1544 C CA . VAL A 1 200 ? -28.205 -23.674 9.325 1.00 88.06 200 VAL A CA 1
ATOM 1545 C C . VAL A 1 200 ? -28.468 -23.168 10.738 1.00 88.06 200 VAL A C 1
ATOM 1547 O O . VAL A 1 200 ? -28.856 -23.927 11.622 1.00 88.06 200 VAL A O 1
ATOM 1550 N N . CYS A 1 201 ? -28.204 -21.888 10.999 1.00 89.81 201 CYS A N 1
ATOM 1551 C CA . CYS A 1 201 ? -28.452 -21.326 12.321 1.00 89.81 201 CYS A CA 1
ATOM 1552 C C . CYS A 1 201 ? -29.968 -21.226 12.560 1.00 89.81 201 CYS A C 1
ATOM 1554 O O . CYS A 1 201 ? -30.639 -20.551 11.779 1.00 89.81 201 CYS A O 1
ATOM 1556 N N . PRO A 1 202 ? -30.513 -21.813 13.641 1.00 85.38 202 PRO A N 1
ATOM 1557 C CA . PRO A 1 202 ? -31.953 -21.790 13.900 1.00 85.38 202 PRO A CA 1
ATOM 1558 C C . PRO A 1 202 ? -32.472 -20.398 14.290 1.00 85.38 202 PRO A C 1
ATOM 1560 O O . PRO A 1 202 ? -33.668 -20.149 14.201 1.00 85.38 202 PRO A O 1
ATOM 1563 N N . ASP A 1 203 ? -31.592 -19.497 14.737 1.00 87.19 203 ASP A N 1
ATOM 1564 C CA . ASP A 1 203 ? -31.975 -18.165 15.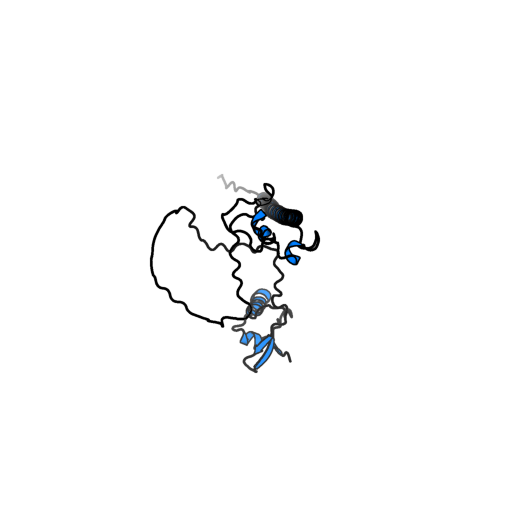211 1.00 87.19 203 ASP A CA 1
ATOM 1565 C C . ASP A 1 203 ? -31.992 -17.110 14.099 1.00 87.19 203 ASP A C 1
ATOM 1567 O O . ASP A 1 203 ? -32.855 -16.238 14.085 1.00 87.19 203 ASP A O 1
ATOM 1571 N N . CYS A 1 204 ? -31.031 -17.158 13.171 1.00 89.81 204 CYS A N 1
ATOM 1572 C CA . CYS A 1 204 ? -30.884 -16.139 12.124 1.00 89.81 204 CYS A CA 1
ATOM 1573 C C . CYS A 1 204 ? -30.874 -16.692 10.693 1.00 89.81 204 CYS A C 1
ATOM 1575 O O . CYS A 1 204 ? -30.698 -15.926 9.748 1.00 89.81 204 CYS A O 1
ATOM 1577 N N . GLY A 1 205 ? -31.014 -18.009 10.512 1.00 84.88 205 GLY A N 1
ATOM 1578 C CA . GLY A 1 205 ? -31.054 -18.653 9.194 1.00 84.88 205 GLY A CA 1
ATOM 1579 C C . GLY A 1 205 ? -29.729 -18.626 8.429 1.00 84.88 205 GLY A C 1
ATOM 1580 O O . GLY A 1 205 ? -29.673 -19.015 7.265 1.00 84.88 205 GLY A O 1
ATOM 1581 N N . ARG A 1 206 ? -28.642 -18.161 9.052 1.00 86.25 206 ARG A N 1
ATOM 1582 C CA . ARG A 1 206 ? -27.329 -18.077 8.413 1.00 86.25 206 ARG A CA 1
ATOM 1583 C C . ARG A 1 206 ? -26.769 -19.477 8.141 1.00 86.25 206 ARG A C 1
ATOM 1585 O O . ARG A 1 206 ? -26.908 -20.355 8.987 1.00 86.25 206 ARG A O 1
ATOM 1592 N N . PHE A 1 207 ? -26.128 -19.690 6.989 1.00 82.69 207 PHE A N 1
ATOM 1593 C CA . PHE A 1 207 ? -25.598 -21.006 6.574 1.00 82.69 207 PHE A CA 1
ATOM 1594 C C . PHE A 1 207 ? -24.231 -20.953 5.863 1.00 82.69 207 PHE A C 1
ATOM 1596 O O . PHE A 1 207 ? -23.649 -21.982 5.520 1.00 82.69 207 PHE A O 1
ATOM 1603 N N . ASP A 1 208 ? -23.707 -19.752 5.643 1.00 82.56 208 ASP A N 1
ATOM 1604 C CA . ASP A 1 208 ? -22.447 -19.411 4.977 1.00 82.56 208 ASP A CA 1
ATOM 1605 C C . ASP A 1 208 ? -21.257 -19.443 5.953 1.00 82.56 208 ASP A C 1
ATOM 1607 O O . ASP A 1 208 ? -20.536 -18.462 6.143 1.00 82.56 208 ASP A O 1
ATOM 1611 N N . PHE A 1 209 ? -21.044 -20.580 6.614 1.00 82.62 209 PHE A N 1
ATOM 1612 C CA . PHE A 1 209 ? -19.953 -20.736 7.577 1.00 82.62 209 PHE A CA 1
ATOM 1613 C C . PHE A 1 209 ? -18.775 -21.509 6.980 1.00 82.62 209 PHE A C 1
ATOM 1615 O O . PHE A 1 209 ? -18.929 -22.626 6.507 1.00 82.62 209 PHE A O 1
ATOM 1622 N N . GLY A 1 210 ? -17.560 -20.965 7.101 1.00 79.44 210 GLY A N 1
ATOM 1623 C CA . GLY A 1 210 ? -16.351 -21.606 6.561 1.00 79.44 210 GLY A CA 1
ATOM 1624 C C . GLY A 1 210 ? -15.776 -22.775 7.383 1.00 79.44 210 GLY A C 1
ATOM 1625 O O . GLY A 1 210 ? -14.767 -23.348 6.982 1.00 79.44 210 GLY A O 1
ATOM 1626 N N . SER A 1 211 ? -16.329 -23.097 8.561 1.00 83.00 211 SER A N 1
ATOM 1627 C CA . SER A 1 211 ? -15.887 -24.220 9.416 1.00 83.00 211 SER A CA 1
ATOM 1628 C C . SER A 1 211 ? -16.910 -24.543 10.513 1.00 83.00 211 SER A C 1
ATOM 1630 O O . SER A 1 211 ? -17.527 -23.618 11.044 1.00 83.00 211 SER A O 1
ATOM 1632 N N . ALA A 1 212 ? -17.055 -25.823 10.899 1.00 82.19 212 ALA A N 1
ATOM 1633 C CA . ALA A 1 212 ? -17.977 -26.305 11.944 1.00 82.19 212 ALA A CA 1
ATOM 1634 C C . ALA A 1 212 ? -17.830 -25.514 13.251 1.00 82.19 212 ALA A C 1
ATOM 1636 O O . ALA A 1 212 ? -18.803 -25.129 13.896 1.00 82.19 212 ALA A O 1
ATOM 1637 N N . GLN A 1 213 ? -16.588 -25.162 13.582 1.00 86.81 213 GLN A N 1
ATOM 1638 C CA . GLN A 1 213 ? -16.279 -24.334 14.740 1.00 86.81 213 GLN A CA 1
ATOM 1639 C C . GLN A 1 213 ? -16.789 -22.892 14.594 1.00 86.81 213 GLN A C 1
ATOM 1641 O O . GLN A 1 213 ? -17.179 -22.268 15.579 1.00 86.81 213 GLN A O 1
ATOM 1646 N N . GLY A 1 214 ? -16.795 -22.357 13.372 1.00 88.31 214 GLY A N 1
ATOM 1647 C CA . GLY A 1 214 ? -17.343 -21.041 13.050 1.00 88.31 214 GLY A CA 1
ATOM 1648 C C . GLY A 1 214 ? -18.856 -20.976 13.251 1.00 88.31 214 GLY A C 1
ATOM 1649 O O . GLY A 1 214 ? -19.333 -20.006 13.835 1.00 88.31 214 GLY A O 1
ATOM 1650 N N . PHE A 1 215 ? -19.582 -22.029 12.861 1.00 88.62 215 PHE A N 1
ATOM 1651 C CA . PHE A 1 215 ? -21.014 -22.177 13.146 1.00 88.62 215 PHE A CA 1
ATOM 1652 C C . PHE A 1 215 ? -21.291 -22.157 14.657 1.00 88.62 215 PHE A C 1
ATOM 1654 O O . PHE A 1 215 ? -22.056 -21.328 15.144 1.00 88.62 215 PHE A O 1
ATOM 1661 N N . ILE A 1 216 ? -20.590 -22.999 15.425 1.00 90.06 216 ILE A N 1
ATOM 1662 C CA . ILE A 1 216 ? -20.777 -23.085 16.884 1.00 90.06 216 ILE A CA 1
ATOM 1663 C C . ILE A 1 216 ? -20.459 -21.753 17.559 1.00 90.06 216 ILE A C 1
ATOM 1665 O O . ILE A 1 216 ? -21.162 -21.324 18.473 1.00 90.06 216 ILE A O 1
ATOM 1669 N N . ASN A 1 217 ? -19.408 -21.069 17.107 1.00 90.44 217 ASN A N 1
ATOM 1670 C CA . ASN A 1 217 ? -19.050 -19.778 17.672 1.00 90.44 217 ASN A CA 1
ATOM 1671 C C . ASN A 1 217 ? -20.084 -18.693 17.345 1.00 90.44 217 ASN A C 1
ATOM 1673 O O . ASN A 1 217 ? -20.362 -17.849 18.193 1.00 90.44 217 ASN A O 1
ATOM 1677 N N . HIS A 1 218 ? -20.667 -18.729 16.148 1.00 91.88 218 HIS A N 1
ATOM 1678 C CA . HIS A 1 218 ? -21.753 -17.834 15.776 1.00 91.88 218 HIS A CA 1
ATOM 1679 C C . HIS A 1 218 ? -22.986 -18.045 16.664 1.00 91.88 218 HIS A C 1
ATOM 1681 O O . HIS A 1 218 ? -23.467 -17.075 17.241 1.00 91.88 218 HIS A O 1
ATOM 1687 N N . CYS A 1 219 ? -23.435 -19.287 16.863 1.00 90.56 219 CYS A N 1
ATOM 1688 C CA . CYS A 1 219 ? -24.553 -19.583 17.765 1.00 90.56 219 CYS A CA 1
ATOM 1689 C C . CYS A 1 219 ? -24.265 -19.156 19.212 1.00 90.56 219 CYS A C 1
ATOM 1691 O O . CYS A 1 219 ? -25.123 -18.569 19.872 1.00 90.56 219 CYS A O 1
ATOM 1693 N N . ARG A 1 220 ? -23.033 -19.368 19.687 1.00 93.31 220 ARG A N 1
ATOM 1694 C CA . ARG A 1 220 ? -22.641 -19.033 21.060 1.00 93.31 220 ARG A CA 1
ATOM 1695 C C . ARG A 1 220 ? -22.583 -17.531 21.313 1.00 93.31 220 ARG A C 1
ATOM 1697 O O . ARG A 1 220 ? -23.093 -17.075 22.327 1.00 93.31 220 ARG A O 1
ATOM 1704 N N . ILE A 1 221 ? -21.940 -16.771 20.426 1.00 92.69 221 ILE A N 1
ATOM 1705 C CA . ILE A 1 221 ? -21.748 -15.324 20.611 1.00 92.69 221 ILE A CA 1
ATOM 1706 C C . ILE A 1 221 ? -22.986 -14.545 20.160 1.00 92.69 221 ILE A C 1
ATOM 1708 O O . ILE A 1 221 ? -23.379 -13.593 20.822 1.00 92.69 221 ILE A O 1
ATOM 1712 N N . GLY A 1 222 ? -23.587 -14.934 19.036 1.00 89.44 222 GLY A N 1
ATOM 1713 C CA . GLY A 1 222 ? -24.710 -14.217 18.434 1.00 89.44 222 GLY A CA 1
ATOM 1714 C C . GLY A 1 222 ? -26.046 -14.478 19.122 1.00 89.44 222 GLY A C 1
ATOM 1715 O O . GLY A 1 222 ? -26.882 -13.582 19.163 1.00 89.44 222 GLY A O 1
ATOM 1716 N N . HIS A 1 223 ? -26.238 -15.681 19.675 1.00 91.75 223 HIS A N 1
ATOM 1717 C CA . HIS A 1 223 ? -27.544 -16.128 20.173 1.00 91.75 223 HIS A CA 1
ATOM 1718 C C . HIS A 1 223 ? -27.494 -16.783 21.561 1.00 91.75 223 HIS A C 1
ATOM 1720 O O . HIS A 1 223 ? -28.522 -17.209 22.077 1.00 91.75 223 HIS A O 1
ATOM 1726 N N . GLY A 1 224 ? -26.314 -16.889 22.184 1.00 89.38 224 GLY A N 1
ATOM 1727 C CA . GLY A 1 224 ? -26.166 -17.517 23.500 1.00 89.38 224 GLY A CA 1
ATOM 1728 C C . GLY A 1 224 ? -26.385 -19.036 23.514 1.00 89.38 224 GLY A C 1
ATOM 1729 O O . GLY A 1 224 ? -26.454 -19.619 24.593 1.00 89.38 224 GLY A O 1
ATOM 1730 N N . ARG A 1 225 ? -26.467 -19.701 22.351 1.00 87.25 225 ARG A N 1
ATOM 1731 C CA . ARG A 1 225 ? -26.631 -21.162 22.252 1.00 87.25 225 ARG A CA 1
ATOM 1732 C C . ARG A 1 225 ? -25.277 -21.859 22.148 1.00 87.25 225 ARG A C 1
ATOM 1734 O O . ARG A 1 225 ? -24.498 -21.584 21.236 1.00 87.25 225 ARG A O 1
ATOM 1741 N N . SER A 1 226 ? -24.992 -22.787 23.056 1.00 88.94 226 SER A N 1
ATOM 1742 C CA . SER A 1 226 ? -23.772 -23.597 23.040 1.00 88.94 226 SER A CA 1
ATOM 1743 C C . SER A 1 226 ? -24.068 -25.042 22.635 1.00 88.94 226 SER A C 1
ATOM 1745 O O . SER A 1 226 ? -25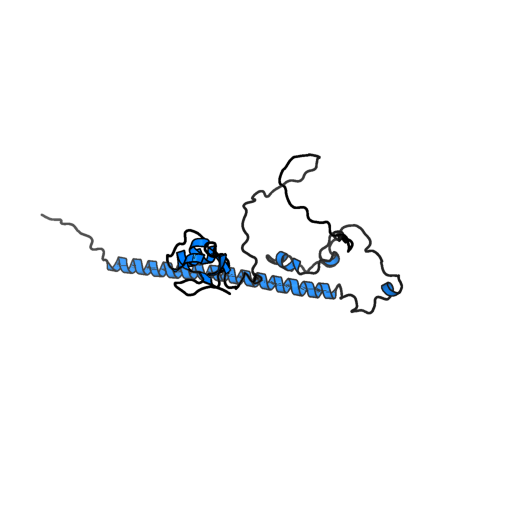.060 -25.633 23.050 1.00 88.94 226 SER A O 1
ATOM 1747 N N . PHE A 1 227 ? -23.174 -25.623 21.833 1.00 87.12 227 PHE A N 1
ATOM 1748 C CA . PHE A 1 227 ? -23.197 -27.042 21.481 1.00 87.12 227 PHE A CA 1
ATOM 1749 C C . PHE A 1 227 ? -21.982 -27.727 22.101 1.00 87.12 227 PHE A C 1
ATOM 1751 O O . PHE A 1 227 ? -20.869 -27.206 22.020 1.00 87.12 227 PHE A O 1
ATOM 1758 N N . ALA A 1 228 ? -22.193 -28.891 22.717 1.00 84.69 228 ALA A N 1
ATOM 1759 C CA . ALA A 1 228 ? -21.126 -29.651 23.372 1.00 84.69 228 ALA A CA 1
ATOM 1760 C C . ALA A 1 228 ? -20.150 -30.292 22.369 1.00 84.69 228 ALA A C 1
ATOM 1762 O O . ALA A 1 228 ? -18.982 -30.512 22.686 1.00 84.69 228 ALA A O 1
ATOM 1763 N N . SER A 1 229 ? -20.611 -30.583 21.152 1.00 85.31 229 SER A N 1
ATOM 1764 C CA . SER A 1 229 ? -19.807 -31.183 20.091 1.00 85.31 229 SER A CA 1
ATOM 1765 C C . SER A 1 229 ? -20.306 -30.757 18.709 1.00 85.31 229 SER A C 1
ATOM 1767 O O . SER A 1 229 ? -21.407 -30.224 18.560 1.00 85.31 229 SER A O 1
ATOM 1769 N N . HIS A 1 230 ? -19.481 -30.995 17.686 1.00 86.75 230 HIS A N 1
ATOM 1770 C CA . HIS A 1 230 ? -19.859 -30.769 16.284 1.00 86.75 230 HIS A CA 1
ATOM 1771 C C . HIS A 1 230 ? -21.015 -31.680 15.865 1.00 86.75 230 HIS A C 1
ATOM 1773 O O . HIS A 1 230 ? -21.903 -31.241 15.144 1.00 86.75 230 HIS A O 1
ATOM 1779 N N . ASP A 1 231 ? -21.029 -32.912 16.374 1.00 83.94 231 ASP A N 1
ATOM 1780 C CA . ASP A 1 231 ? -22.091 -33.881 16.101 1.00 83.94 231 ASP A CA 1
ATOM 1781 C C . ASP A 1 231 ? -23.420 -33.433 16.733 1.00 83.94 231 ASP A C 1
ATOM 1783 O O . ASP A 1 231 ? -24.437 -33.411 16.050 1.00 83.94 231 ASP A O 1
ATOM 1787 N N . ALA A 1 232 ? -23.402 -32.939 17.978 1.00 85.12 232 ALA A N 1
ATOM 1788 C CA . ALA A 1 232 ? -24.600 -32.414 18.641 1.00 85.12 232 ALA A CA 1
ATOM 1789 C C . ALA A 1 232 ? -25.195 -31.193 17.914 1.00 85.12 232 ALA A C 1
ATOM 1791 O O . ALA A 1 232 ? -26.409 -31.005 17.892 1.00 85.12 232 ALA A O 1
ATOM 1792 N N . ALA A 1 233 ? -24.345 -30.364 17.299 1.00 85.12 233 ALA A N 1
ATOM 1793 C CA . ALA A 1 233 ? -24.789 -29.261 16.450 1.00 85.12 233 ALA A CA 1
ATOM 1794 C C . ALA A 1 233 ? -25.426 -29.756 15.137 1.00 85.12 233 ALA A C 1
ATOM 1796 O O . ALA A 1 233 ? -26.408 -29.177 14.678 1.00 85.12 233 ALA A O 1
ATOM 1797 N N . ALA A 1 234 ? -24.894 -30.832 14.548 1.00 85.88 234 ALA A N 1
ATOM 1798 C CA . ALA A 1 234 ? -25.452 -31.460 13.351 1.00 85.88 234 ALA A CA 1
ATOM 1799 C C . ALA A 1 234 ? -26.795 -32.155 13.621 1.00 85.88 234 ALA A C 1
ATOM 1801 O O . ALA A 1 234 ? -27.673 -32.122 12.765 1.00 85.88 234 ALA A O 1
ATOM 1802 N N . ASP A 1 235 ? -26.979 -32.733 14.809 1.00 83.19 235 ASP A N 1
ATOM 1803 C CA . ASP A 1 235 ? -28.256 -33.324 15.218 1.00 83.19 235 ASP A CA 1
ATOM 1804 C C . ASP A 1 235 ? -29.334 -32.253 15.466 1.00 83.19 235 ASP A C 1
ATOM 1806 O O . ASP A 1 235 ? -30.488 -32.447 15.093 1.00 83.19 235 ASP A O 1
ATOM 1810 N N . ALA A 1 236 ? -28.965 -31.115 16.064 1.00 83.12 236 ALA A N 1
ATOM 1811 C CA . ALA A 1 236 ? -29.916 -30.072 16.458 1.00 83.12 236 ALA A CA 1
ATOM 1812 C C . ALA A 1 236 ? -30.235 -29.041 15.360 1.00 83.12 236 ALA A C 1
ATOM 1814 O O . ALA A 1 236 ? -31.296 -28.421 15.393 1.00 83.12 236 ALA A O 1
ATOM 1815 N N . CYS A 1 237 ? -29.303 -28.785 14.438 1.00 84.12 237 CYS A N 1
ATOM 1816 C CA . CYS A 1 237 ? -29.392 -27.688 13.462 1.00 84.12 237 CYS A CA 1
ATOM 1817 C C . CYS A 1 237 ? -29.066 -28.118 12.023 1.00 84.12 237 CYS A C 1
ATOM 1819 O O . CYS A 1 237 ? -28.881 -27.271 11.147 1.00 84.12 237 CYS A O 1
ATOM 1821 N N . GLY A 1 238 ? -28.922 -29.423 11.787 1.00 83.62 238 GLY A N 1
ATOM 1822 C CA . GLY A 1 238 ? -28.667 -29.972 10.465 1.00 83.62 238 GLY A CA 1
ATOM 1823 C C . GLY A 1 238 ? -29.953 -30.138 9.664 1.00 83.62 238 GLY A C 1
ATOM 1824 O O . GLY A 1 238 ? -30.833 -30.896 10.063 1.00 83.62 238 GLY A O 1
ATOM 1825 N N . GLU A 1 239 ? -30.031 -29.494 8.503 1.00 81.69 239 GLU A N 1
ATOM 1826 C CA . GLU A 1 239 ? -31.035 -29.810 7.485 1.00 81.69 239 GLU A CA 1
ATOM 1827 C C . GLU A 1 239 ? -30.469 -30.875 6.531 1.00 81.69 239 GLU A C 1
ATOM 1829 O O . GLU A 1 239 ? -29.337 -30.717 6.059 1.00 81.69 239 GLU A O 1
ATOM 1834 N N . PRO A 1 240 ? -31.193 -31.974 6.248 1.00 77.69 240 PRO A N 1
ATOM 1835 C CA . PRO A 1 240 ? -30.720 -33.001 5.326 1.00 77.69 240 PRO A CA 1
ATOM 1836 C C . PRO A 1 240 ? -30.557 -32.418 3.921 1.00 77.69 240 PRO A C 1
ATOM 1838 O O . PRO A 1 240 ? -31.447 -31.741 3.410 1.00 77.69 240 PRO A O 1
ATOM 1841 N N . VAL A 1 241 ? -29.406 -32.684 3.307 1.00 73.50 241 VAL A N 1
ATOM 1842 C CA . VAL A 1 241 ? -29.149 -32.373 1.899 1.00 73.50 241 VAL A CA 1
ATOM 1843 C C . VAL A 1 241 ? -29.041 -33.699 1.162 1.00 73.50 241 VAL A C 1
ATOM 1845 O O . VAL A 1 241 ? -28.202 -34.527 1.533 1.00 73.50 241 VAL A O 1
ATOM 1848 N N . GLU A 1 242 ? -29.920 -33.887 0.177 1.00 56.44 242 GLU A N 1
ATOM 1849 C CA . GLU A 1 242 ? -29.893 -35.001 -0.782 1.00 56.44 242 GLU A CA 1
ATOM 1850 C C . GLU A 1 242 ? -28.699 -34.886 -1.740 1.00 56.44 242 GLU A C 1
ATOM 1852 O O . GLU A 1 242 ? -28.416 -33.756 -2.210 1.00 56.44 242 GLU A O 1
#

Secondary structure (DSSP, 8-state):
-----------HHHHHHHHHHHHHHHHHHHHHHHHHHHHHHHHHHHHHHHHHHHHHHHHHHHHHHSPPTTSS---HHHHTT-S-SS------PPPSSPPPTTTS-STTHHHHHTTSPP-HHHH-S-------PPTT---------------------------------PPP-S---------S--EEE-TTT--EEEE--TTT-----SSHHHHHHHHHHHH----SSHHHHHHHHEEE--

Radius of gyration: 33.51 Å; chains: 1; bounding box: 67×72×111 Å

Sequence (242 aa):
MEDAEMRQVESPVRDVDAARLQSIRNVVQTQISLEILLKHKELRLIDQEIAKSQASLEQLRRCKEIPYPGTQQLSTGVSNGTGPALRSSFPSPLPQSPAPWGVQEGPYSRHYAKWLLPDPRFDGGEPEPVVFTPVGKSPMKFRSQTRGQFAEGPQTSSQARAQRSGKLKSLPAGYGQPKEKATGPMIIKRKSDGATVKLVCPDCGRFDFGSAQGFINHCRIGHGRSFASHDAAADACGEPVE

InterPro domains:
  IPR058706 AHC1-like, C2H2 zinc-finger domain [PF25909] (187-232)

Organism: NCBI:txid2070753

Foldseek 3Di:
DDDDDPDDCPDVVVVVVVVVVVVVVVVVVVVVVVVVVVVVVVVVVVLQVLLLVLLVVVLVVVCVVVPDQPPVHPPVCVVVVNDPPDDDDDDWDDALAERPPPNCVGPCNVVSCVVRDDDCNHHIGDDPPPPPPDPDDDDDDDDDDDDDDDDDDYDDDDDDDDPDPDPPPPDDPDVPPPPPLPQDFDWDQQPVPRFTFGFAAPPPRDRRASDLVRSQVCCCPVPVDHDPDSNSSCVPGTDGDD